Protein AF-A0A8X6U0Z1-F1 (afdb_monomer)

Solvent-accessible surface area (backbone atoms only — not comparable to full-atom values): 16631 Å² total; per-residue (Å²): 122,68,65,65,55,50,52,34,50,50,52,30,51,53,34,50,52,59,37,50,54,42,53,52,51,51,49,53,45,66,68,40,96,74,54,57,66,65,63,50,46,57,48,48,52,54,40,54,56,42,43,56,59,28,52,55,28,48,52,55,35,52,56,51,51,74,69,38,87,89,62,51,71,68,62,51,49,54,55,49,51,56,52,48,56,58,54,48,50,57,53,52,49,53,53,50,51,35,54,51,38,51,52,55,42,50,52,43,51,52,52,50,50,54,44,70,67,40,97,78,54,58,57,67,60,51,52,55,44,49,52,51,42,54,52,45,44,53,60,34,50,56,34,47,53,54,45,53,57,52,50,75,71,41,85,88,65,51,71,68,61,51,51,54,56,49,51,58,54,47,52,58,54,53,47,53,54,52,48,56,53,52,51,55,51,52,45,59,49,53,52,56,63,72,65,67,69,78,72,82,80,77,84,77,77,90,73,92,74,96,71,83,83,78,78,76,79,79,75,75,80,86,80,80,74,81,78,82,84,76,63,74,74,77,62,48,69,68,61,50,59,68,53,57,73,75,75,60,83,84,80,85,74,92,78,82,89,78,86,84,76,86,87,74,91,74,87,79,82,77,86,88,130

Organism: Nephila pilipes (NCBI:txid299642)

Nearest PDB structures (foldseek):
  4tql-assembly2_B  TM=2.523E-01  e=1.673E-01  synthetic construct
  4bne-assembly1_B  TM=1.679E-01  e=2.207E+00  Gallus gallus

Structure (mmCIF, N/CA/C/O backbone):
data_AF-A0A8X6U0Z1-F1
#
_entry.id   AF-A0A8X6U0Z1-F1
#
loop_
_atom_site.group_PDB
_atom_site.id
_atom_site.type_symbol
_atom_site.label_atom_id
_atom_site.label_alt_id
_atom_site.label_comp_id
_atom_site.label_asym_id
_atom_site.label_entity_id
_atom_site.label_seq_id
_atom_site.pdbx_PDB_ins_code
_atom_site.Cartn_x
_atom_site.Cartn_y
_atom_site.Cartn_z
_atom_site.occupancy
_atom_site.B_iso_or_equiv
_atom_site.auth_seq_id
_atom_site.auth_comp_id
_atom_site.auth_asym_id
_atom_site.auth_atom_id
_atom_site.pdbx_PDB_model_num
ATOM 1 N N . MET A 1 1 ? -18.860 9.650 37.180 1.00 52.47 1 MET A N 1
ATOM 2 C CA . MET A 1 1 ? -18.114 9.065 36.037 1.00 52.47 1 MET A CA 1
ATOM 3 C C . MET A 1 1 ? -18.730 9.368 34.659 1.00 52.47 1 MET A C 1
ATOM 5 O O . MET A 1 1 ? -18.187 8.921 33.660 1.00 52.47 1 MET A O 1
ATOM 9 N N . THR A 1 2 ? -19.821 10.135 34.548 1.00 62.47 2 THR A N 1
ATOM 10 C CA . THR A 1 2 ? -20.527 10.388 33.273 1.00 62.47 2 THR A CA 1
ATOM 11 C C . THR A 1 2 ? -19.811 11.364 32.328 1.00 62.47 2 THR A C 1
ATOM 13 O O . THR A 1 2 ? -19.857 11.174 31.119 1.00 62.47 2 THR A O 1
ATOM 16 N N . THR A 1 3 ? -19.078 12.346 32.852 1.00 86.31 3 THR A N 1
ATOM 17 C CA . THR A 1 3 ? -18.450 13.419 32.059 1.00 86.31 3 THR A CA 1
ATOM 18 C C . THR A 1 3 ? -17.261 12.961 31.210 1.00 86.31 3 THR A C 1
ATOM 20 O O . THR A 1 3 ? -17.198 13.278 30.026 1.00 86.31 3 THR A O 1
ATOM 23 N N . GLU A 1 4 ? -16.331 12.178 31.761 1.00 91.94 4 GLU A N 1
ATOM 24 C CA . GLU A 1 4 ? -15.153 11.706 31.010 1.00 91.94 4 GLU A CA 1
ATOM 25 C C . GLU A 1 4 ? -15.530 10.751 29.872 1.00 91.94 4 GLU A C 1
ATOM 27 O O . GLU A 1 4 ? -14.999 10.844 28.764 1.00 91.94 4 GLU A O 1
ATOM 32 N N . MET A 1 5 ? -16.496 9.864 30.127 1.00 93.25 5 MET A N 1
ATOM 33 C CA . MET A 1 5 ? -17.004 8.923 29.132 1.00 93.25 5 MET A CA 1
ATOM 34 C C . MET A 1 5 ? -17.698 9.639 27.970 1.00 93.25 5 MET A C 1
ATOM 36 O O . MET A 1 5 ? -17.495 9.272 26.811 1.00 93.25 5 MET A O 1
ATOM 40 N N . GLU A 1 6 ? -18.491 10.674 28.256 1.00 93.44 6 GLU A N 1
ATOM 41 C CA . GLU A 1 6 ? -19.132 11.491 27.224 1.00 93.44 6 GLU A CA 1
ATOM 42 C C . GLU A 1 6 ? -18.115 12.281 26.397 1.00 93.44 6 GLU A C 1
ATOM 44 O O . GLU A 1 6 ? -18.196 12.265 25.165 1.00 93.44 6 GLU A O 1
ATOM 49 N N . ILE A 1 7 ? -17.107 12.884 27.038 1.00 95.06 7 ILE A N 1
ATOM 50 C CA . ILE A 1 7 ? -16.028 13.600 26.343 1.00 95.06 7 ILE A CA 1
ATOM 51 C C . ILE A 1 7 ? -15.265 12.651 25.410 1.00 95.06 7 ILE A C 1
ATOM 53 O O . ILE A 1 7 ? -15.054 12.974 24.238 1.00 95.06 7 ILE A O 1
ATOM 57 N N . ALA A 1 8 ? -14.879 11.464 25.891 1.00 95.38 8 ALA A N 1
ATOM 58 C CA . ALA A 1 8 ? -14.188 10.463 25.078 1.00 95.38 8 ALA A CA 1
ATOM 59 C C . ALA A 1 8 ? -15.048 10.010 23.887 1.00 95.38 8 ALA A C 1
ATOM 61 O O . ALA A 1 8 ? -14.571 9.959 22.751 1.00 95.38 8 ALA A O 1
ATOM 62 N N . LYS A 1 9 ? -16.345 9.765 24.117 1.00 95.19 9 LYS A N 1
ATOM 63 C CA . LYS A 1 9 ? -17.298 9.401 23.061 1.00 95.19 9 LYS A CA 1
ATOM 64 C C . LYS A 1 9 ? -17.412 10.494 21.997 1.00 95.19 9 LYS A C 1
ATOM 66 O O . LYS A 1 9 ? -17.448 10.180 20.806 1.00 95.19 9 LYS A O 1
ATOM 71 N N . GLN A 1 10 ? -17.460 11.762 22.403 1.00 96.00 10 GLN A N 1
ATOM 72 C CA . GLN A 1 10 ? -17.568 12.895 21.486 1.00 96.00 10 GLN A CA 1
ATOM 73 C C . GLN A 1 10 ? -16.289 13.090 20.662 1.00 96.00 10 GLN A C 1
ATOM 75 O O . GLN A 1 10 ? -16.381 13.229 19.441 1.00 96.00 10 GLN A O 1
ATOM 80 N N . LYS A 1 11 ? -15.108 13.028 21.293 1.00 95.62 11 LYS A N 1
ATOM 81 C CA . LYS A 1 11 ? -13.811 13.093 20.594 1.00 95.62 11 LYS A CA 1
ATOM 82 C C . LYS A 1 11 ? -13.679 11.978 19.557 1.00 95.62 11 LYS A C 1
ATOM 84 O O . LYS A 1 11 ? -13.415 12.252 18.389 1.00 95.62 11 LYS A O 1
ATOM 89 N N . ARG A 1 12 ? -13.984 10.738 19.951 1.00 96.00 12 ARG A N 1
ATOM 90 C CA . ARG A 1 12 ? -14.001 9.574 19.055 1.00 96.00 12 ARG A CA 1
ATOM 91 C C . ARG A 1 12 ? -14.963 9.757 17.886 1.00 96.00 12 ARG A C 1
ATOM 93 O O . ARG A 1 12 ? -14.608 9.477 16.746 1.00 96.00 12 ARG A O 1
ATOM 100 N N . LYS A 1 13 ? -16.175 10.263 18.139 1.00 96.69 13 LYS A N 1
ATOM 101 C CA . LYS A 1 13 ? -17.160 10.543 17.082 1.00 96.69 13 LYS A CA 1
ATOM 102 C C . LYS A 1 13 ? -16.627 11.561 16.067 1.00 96.69 13 LYS A C 1
ATOM 104 O O . LYS A 1 13 ? -16.806 11.359 14.868 1.00 96.69 13 LYS A O 1
ATOM 109 N N . ALA A 1 14 ? -15.967 12.622 16.531 1.00 97.06 14 ALA A N 1
ATOM 110 C CA . ALA A 1 14 ? -15.354 13.617 15.655 1.00 97.06 14 ALA A CA 1
ATOM 111 C C . ALA A 1 14 ? -14.207 13.018 14.818 1.00 97.06 14 ALA A C 1
ATOM 113 O O . ALA A 1 14 ? -14.197 13.200 13.601 1.00 97.06 14 ALA A O 1
ATOM 114 N N . ALA A 1 15 ? -13.311 12.240 15.439 1.00 97.19 15 ALA A N 1
ATOM 115 C CA . ALA A 1 15 ? -12.211 11.561 14.748 1.00 97.19 15 ALA A CA 1
ATOM 116 C C . ALA A 1 15 ? -12.713 10.554 13.695 1.00 97.19 15 ALA A C 1
ATOM 118 O O . ALA A 1 15 ? -12.253 10.554 12.554 1.00 97.19 15 ALA A O 1
ATOM 119 N N . ARG A 1 16 ? -13.733 9.749 14.027 1.00 97.25 16 ARG A N 1
ATOM 120 C CA . ARG A 1 16 ? -14.370 8.829 13.069 1.00 97.25 16 ARG A CA 1
ATOM 121 C C . ARG A 1 16 ? -14.977 9.578 11.887 1.00 97.25 16 ARG A C 1
ATOM 123 O O . ARG A 1 16 ? -14.838 9.129 10.755 1.00 97.25 16 ARG A O 1
ATOM 130 N N . ALA A 1 17 ? -15.612 10.727 12.119 1.00 97.38 17 ALA A N 1
ATOM 131 C CA . ALA A 1 17 ? -16.213 11.516 11.048 1.00 97.38 17 ALA A CA 1
ATOM 132 C C . ALA A 1 17 ? -15.164 12.078 10.073 1.00 97.38 17 ALA A C 1
ATOM 134 O O . ALA A 1 17 ? -15.358 12.013 8.859 1.00 97.38 17 ALA A O 1
ATOM 135 N N . THR A 1 18 ? -14.051 12.622 10.573 1.00 97.31 18 THR A N 1
ATOM 136 C CA . THR A 1 18 ? -12.982 13.156 9.711 1.00 97.31 18 THR A CA 1
ATOM 137 C C . THR A 1 18 ? -12.229 12.053 8.974 1.00 97.31 18 THR A C 1
ATOM 139 O O . THR A 1 18 ? -11.864 12.262 7.813 1.00 97.31 18 THR A O 1
ATOM 142 N N . TYR A 1 19 ? -12.040 10.892 9.609 1.00 98.25 19 TYR A N 1
ATOM 143 C CA . TYR A 1 19 ? -11.476 9.692 8.994 1.00 98.25 19 TYR A CA 1
ATOM 144 C C . TYR A 1 19 ? -12.384 9.149 7.884 1.00 98.25 19 TYR A C 1
ATOM 146 O O . TYR A 1 19 ? -11.939 8.995 6.749 1.00 98.25 19 TYR A O 1
ATOM 154 N N . SER A 1 20 ? -13.677 8.945 8.166 1.00 97.62 20 SER A N 1
ATOM 155 C CA . SER A 1 20 ? -14.659 8.454 7.189 1.00 97.62 20 SER A CA 1
ATOM 156 C C . SER A 1 20 ? -14.751 9.347 5.951 1.00 97.62 20 SER A C 1
ATOM 158 O O . SER A 1 20 ? -14.875 8.838 4.843 1.00 97.62 20 SER A O 1
ATOM 160 N N . LYS A 1 21 ? -14.634 10.673 6.105 1.00 97.56 21 LYS A N 1
ATOM 161 C CA . LYS A 1 21 ? -14.587 11.590 4.954 1.00 97.56 21 LYS A CA 1
ATOM 162 C C . LYS A 1 21 ? -13.404 11.296 4.026 1.00 97.56 21 LYS A C 1
ATOM 164 O O . LYS A 1 21 ? -13.586 11.262 2.815 1.00 97.56 21 LYS A O 1
ATOM 169 N N . THR A 1 22 ? -12.212 11.054 4.575 1.00 97.44 22 THR A N 1
ATOM 170 C CA . THR A 1 22 ? -11.035 10.703 3.762 1.00 97.44 22 THR A CA 1
ATOM 171 C C . THR A 1 22 ? -11.145 9.299 3.173 1.00 97.44 22 THR A C 1
ATOM 173 O O . THR A 1 22 ? -10.770 9.107 2.022 1.00 97.44 22 THR A O 1
ATOM 176 N N . VAL A 1 23 ? -11.720 8.337 3.906 1.00 97.50 23 VAL A N 1
ATOM 177 C CA . VAL A 1 23 ? -12.038 7.003 3.364 1.00 97.50 23 VAL A CA 1
ATOM 178 C C . VAL A 1 23 ? -12.920 7.117 2.124 1.00 97.50 23 VAL A C 1
ATOM 180 O O . VAL A 1 23 ? -12.588 6.533 1.098 1.00 97.50 23 VAL A O 1
ATOM 183 N N . ASN A 1 24 ? -14.004 7.891 2.195 1.00 96.88 24 ASN A N 1
ATOM 184 C CA . ASN A 1 24 ? -14.903 8.081 1.059 1.00 96.88 24 ASN A CA 1
ATOM 185 C C . ASN A 1 24 ? -14.169 8.727 -0.120 1.00 96.88 24 ASN A C 1
ATOM 187 O O . ASN A 1 24 ? -14.312 8.274 -1.250 1.00 96.88 24 ASN A O 1
ATOM 191 N N . LYS A 1 25 ? -13.304 9.715 0.144 1.00 96.00 25 LYS A N 1
ATOM 192 C CA . LYS A 1 25 ? -12.513 10.343 -0.916 1.00 96.00 25 LYS A CA 1
ATOM 193 C C . LYS A 1 25 ? -11.561 9.359 -1.603 1.00 96.00 25 LYS A C 1
ATOM 195 O O . LYS A 1 25 ? -11.477 9.335 -2.824 1.00 96.00 25 LYS A O 1
ATOM 200 N N . LEU A 1 26 ? -10.890 8.499 -0.837 1.00 95.75 26 LEU A N 1
ATOM 201 C CA . LEU A 1 26 ? -10.056 7.432 -1.395 1.00 95.75 26 LEU A CA 1
ATOM 202 C C . LEU A 1 26 ? -10.877 6.402 -2.185 1.00 95.75 26 LEU A C 1
ATOM 204 O O . LEU A 1 26 ? -10.392 5.874 -3.182 1.00 95.75 26 LEU A O 1
ATOM 208 N N . GLN A 1 27 ? -12.110 6.106 -1.763 1.00 95.12 27 GLN A N 1
ATOM 209 C CA . GLN A 1 27 ? -13.016 5.241 -2.528 1.00 95.12 27 GLN A CA 1
ATOM 210 C C . GLN A 1 27 ? -13.400 5.871 -3.865 1.00 95.12 27 GLN A C 1
ATOM 212 O O . GLN A 1 27 ? -13.398 5.160 -4.863 1.00 95.12 27 GLN A O 1
ATOM 217 N N . GLU A 1 28 ? -13.675 7.176 -3.897 1.00 94.38 28 GLU A N 1
ATOM 218 C CA . GLU A 1 28 ? -13.946 7.912 -5.138 1.00 94.38 28 GLU A CA 1
ATOM 219 C C . GLU A 1 28 ? -12.752 7.856 -6.096 1.00 94.38 28 GLU A C 1
ATOM 221 O O . GLU A 1 28 ? -12.930 7.518 -7.263 1.00 94.38 28 GLU A O 1
ATOM 226 N N . ILE A 1 29 ? -11.534 8.119 -5.605 1.00 92.06 29 ILE A N 1
ATOM 227 C CA . ILE A 1 29 ? -10.318 8.076 -6.436 1.00 92.06 29 ILE A CA 1
ATOM 228 C C . ILE A 1 29 ? -10.107 6.665 -7.003 1.00 92.06 29 ILE A C 1
ATOM 230 O O . ILE A 1 29 ? -9.817 6.500 -8.183 1.00 92.06 29 ILE A O 1
ATOM 234 N N . LEU A 1 30 ? -10.302 5.629 -6.183 1.00 88.62 30 LEU A N 1
ATOM 235 C CA . LEU A 1 30 ? -10.182 4.236 -6.624 1.00 88.62 30 LEU A CA 1
ATOM 236 C C . LEU A 1 30 ? -11.310 3.771 -7.549 1.00 88.62 30 LEU A C 1
ATOM 238 O O . LEU A 1 30 ? -11.138 2.757 -8.222 1.00 88.62 30 LEU A O 1
ATOM 242 N N . ALA A 1 31 ? -12.459 4.446 -7.542 1.00 90.12 31 ALA A N 1
ATOM 243 C CA . ALA A 1 31 ? -13.572 4.160 -8.440 1.00 90.12 31 ALA A CA 1
ATOM 244 C C . ALA A 1 31 ? -13.392 4.808 -9.823 1.00 90.12 31 ALA A C 1
ATOM 246 O O . ALA A 1 31 ? -14.121 4.458 -10.749 1.00 90.12 31 ALA A O 1
ATOM 247 N N . ALA A 1 32 ? -12.437 5.732 -9.973 1.00 89.44 32 ALA A N 1
ATOM 248 C CA . ALA A 1 32 ? -12.093 6.309 -11.263 1.00 89.44 32 ALA A CA 1
ATOM 249 C C . ALA A 1 32 ? -11.496 5.247 -12.204 1.00 89.44 32 ALA A C 1
ATOM 251 O O . ALA A 1 32 ? -10.782 4.341 -11.774 1.00 89.44 32 ALA A O 1
ATOM 252 N N . GLU A 1 33 ? -11.761 5.386 -13.506 1.00 79.75 33 GLU A N 1
ATOM 253 C CA . GLU A 1 33 ? -11.274 4.466 -14.549 1.00 79.75 33 GLU A CA 1
ATOM 254 C C . GLU A 1 33 ? -9.736 4.401 -14.597 1.00 79.75 33 GLU A C 1
ATOM 256 O O . GLU A 1 33 ? -9.145 3.342 -14.818 1.00 79.75 33 GLU A O 1
ATOM 261 N N . SER A 1 34 ? -9.082 5.523 -14.294 1.00 77.31 34 SER A N 1
ATOM 262 C CA . SER A 1 34 ? -7.638 5.635 -14.104 1.00 77.31 34 SER A CA 1
ATOM 263 C C . SER A 1 34 ? -7.342 6.363 -12.786 1.00 77.31 34 SER A C 1
ATOM 265 O O . SER A 1 34 ? -7.289 7.595 -12.781 1.00 77.31 34 SER A O 1
ATOM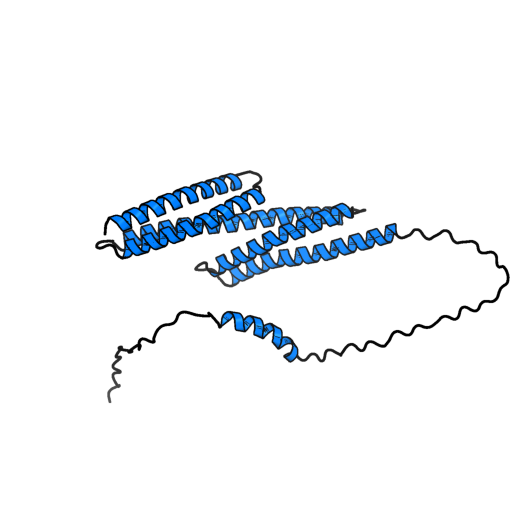 267 N N . PRO A 1 35 ? -7.166 5.640 -11.663 1.00 81.19 35 PRO A N 1
ATOM 268 C CA . PRO A 1 35 ? -6.827 6.255 -10.387 1.00 81.19 35 PRO A CA 1
ATOM 269 C C . PRO A 1 35 ? -5.466 6.936 -10.489 1.00 81.19 35 PRO A C 1
ATOM 271 O O . PRO A 1 35 ? -4.481 6.291 -10.865 1.00 81.19 35 PRO A O 1
ATOM 274 N N . ASP A 1 36 ? -5.414 8.215 -10.137 1.00 86.50 36 ASP A N 1
ATOM 275 C CA . ASP A 1 36 ? -4.153 8.927 -9.992 1.00 86.50 36 ASP A CA 1
ATOM 276 C C . ASP A 1 36 ? -3.444 8.438 -8.719 1.00 86.50 36 ASP A C 1
ATOM 278 O O . ASP A 1 36 ? -4.011 8.421 -7.622 1.00 86.50 36 ASP A O 1
ATOM 282 N N . VAL A 1 37 ? -2.214 7.950 -8.889 1.00 85.69 37 VAL A N 1
ATOM 283 C CA . V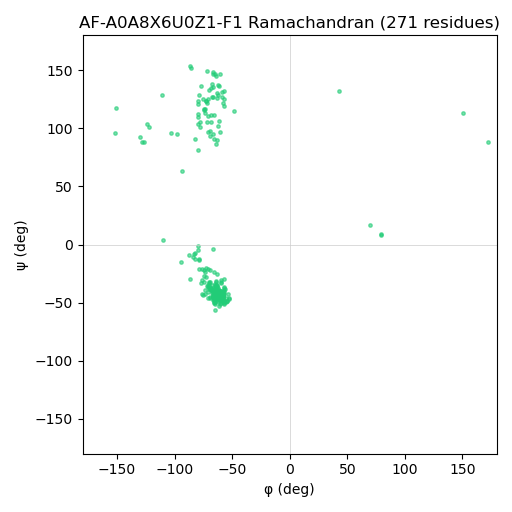AL A 1 37 ? -1.417 7.369 -7.805 1.00 85.69 37 VAL A CA 1
ATOM 284 C C . VAL A 1 37 ? -0.957 8.446 -6.828 1.00 85.69 37 VAL A C 1
ATOM 286 O O . VAL A 1 37 ? -0.911 8.169 -5.628 1.00 85.69 37 VAL A O 1
ATOM 289 N N . ASP A 1 38 ? -0.706 9.659 -7.314 1.00 87.94 38 ASP A N 1
ATOM 290 C CA . ASP A 1 38 ? -0.221 10.768 -6.496 1.00 87.94 38 ASP A CA 1
ATOM 291 C C . ASP A 1 38 ? -1.368 11.292 -5.617 1.00 87.94 38 ASP A C 1
ATOM 293 O O . ASP A 1 38 ? -1.227 11.446 -4.401 1.00 87.94 38 ASP A O 1
ATOM 297 N N . ASP A 1 39 ? -2.570 11.426 -6.189 1.00 90.94 39 ASP A N 1
ATOM 298 C CA . ASP A 1 39 ? -3.787 11.740 -5.429 1.00 90.94 39 ASP A CA 1
ATOM 299 C C . ASP A 1 39 ? -4.101 10.671 -4.371 1.00 90.94 39 ASP A C 1
ATOM 301 O O . ASP A 1 39 ? -4.510 11.001 -3.248 1.00 90.94 39 ASP A O 1
ATOM 305 N N . LEU A 1 40 ? -3.920 9.385 -4.708 1.00 91.56 40 LEU A N 1
ATOM 306 C CA . LEU A 1 40 ? -4.073 8.286 -3.752 1.00 91.56 40 LEU A CA 1
ATOM 307 C C . LEU A 1 40 ? -3.070 8.396 -2.608 1.00 91.56 40 LEU A C 1
ATOM 309 O O . LEU A 1 40 ? -3.446 8.162 -1.460 1.00 91.56 40 LEU A O 1
ATOM 313 N N . GLU A 1 41 ? -1.816 8.723 -2.904 1.00 91.88 41 GLU A N 1
ATOM 314 C CA . GLU A 1 41 ? -0.764 8.904 -1.910 1.00 91.88 41 GLU A CA 1
ATOM 315 C C . GLU A 1 41 ? -1.096 10.034 -0.942 1.00 91.88 41 GLU A C 1
ATOM 317 O O . GLU A 1 41 ? -1.181 9.789 0.263 1.00 91.88 41 GLU A O 1
ATOM 322 N N . ILE A 1 42 ? -1.416 11.218 -1.463 1.00 94.44 42 ILE A N 1
ATOM 323 C CA . ILE A 1 42 ? -1.760 12.392 -0.655 1.00 94.44 42 ILE A CA 1
ATOM 324 C C . ILE A 1 42 ? -2.905 12.071 0.313 1.00 94.44 42 ILE A C 1
ATOM 326 O O . ILE A 1 42 ? -2.833 12.355 1.513 1.00 94.44 42 ILE A O 1
ATOM 330 N N . HIS A 1 43 ? -3.981 11.457 -0.181 1.00 96.06 43 HIS A N 1
ATOM 331 C CA . HIS A 1 43 ? -5.136 11.148 0.661 1.00 96.06 43 HIS A CA 1
ATOM 332 C C . HIS A 1 43 ? -4.878 9.972 1.611 1.00 96.06 43 HIS A C 1
ATOM 334 O O . HIS A 1 43 ? -5.478 9.918 2.688 1.00 96.06 43 HIS A O 1
ATOM 340 N N . LEU A 1 44 ? -3.987 9.041 1.262 1.00 95.38 44 LEU A N 1
ATOM 341 C CA . LEU A 1 44 ? -3.589 7.949 2.147 1.00 95.38 44 LEU A CA 1
ATOM 342 C C . LEU A 1 44 ? -2.707 8.441 3.298 1.00 95.38 44 LEU A C 1
ATOM 344 O O . LEU A 1 44 ? -2.855 7.953 4.422 1.00 95.38 44 LEU A O 1
ATOM 348 N N . ASP A 1 45 ? -1.850 9.427 3.056 1.00 95.25 45 ASP A N 1
ATOM 349 C CA . ASP A 1 45 ? -1.049 10.071 4.097 1.00 95.25 45 ASP A CA 1
ATOM 350 C C . ASP A 1 45 ? -1.946 10.846 5.059 1.00 95.25 45 ASP A C 1
ATOM 352 O O . ASP A 1 45 ? -1.876 10.658 6.276 1.00 95.25 45 ASP A O 1
ATOM 356 N N . GLN A 1 46 ? -2.908 11.606 4.525 1.00 96.44 46 GLN A N 1
ATOM 357 C CA . GLN A 1 46 ? -3.946 12.242 5.339 1.00 96.44 46 GLN A CA 1
ATOM 358 C C . GLN A 1 46 ? -4.745 11.222 6.160 1.00 96.44 46 GLN A C 1
ATOM 360 O O . GLN A 1 46 ? -5.056 11.472 7.327 1.00 96.44 46 GLN A O 1
ATOM 365 N N . LEU A 1 47 ? -5.104 10.076 5.569 1.00 97.56 47 LEU A N 1
ATOM 366 C CA . LEU A 1 47 ? -5.805 9.011 6.283 1.00 97.56 47 LEU A CA 1
ATOM 367 C C . LEU A 1 47 ? -4.927 8.426 7.394 1.00 97.56 47 LEU A C 1
ATOM 369 O O . LEU A 1 47 ? -5.431 8.163 8.483 1.00 97.56 47 LEU A O 1
ATOM 373 N N . THR A 1 48 ? -3.630 8.251 7.135 1.00 96.19 48 THR A N 1
ATOM 374 C CA . THR A 1 48 ? -2.651 7.719 8.092 1.00 96.19 48 THR A CA 1
ATOM 375 C C . THR A 1 48 ? -2.446 8.663 9.273 1.00 96.19 48 THR A C 1
ATOM 377 O O . THR A 1 48 ? -2.398 8.197 10.409 1.00 96.19 48 THR A O 1
ATOM 380 N N . GLU A 1 49 ? -2.393 9.976 9.050 1.00 96.88 49 GLU A N 1
ATOM 381 C CA . GLU A 1 49 ? -2.344 10.952 10.145 1.00 96.88 49 GLU A CA 1
ATOM 382 C C . GLU A 1 49 ? -3.640 10.935 10.964 1.00 96.88 49 GLU A C 1
ATOM 384 O O . GLU A 1 49 ? -3.606 10.731 12.177 1.00 96.88 49 GLU A O 1
ATOM 389 N N . LYS A 1 50 ? -4.804 11.015 10.305 1.00 97.12 50 LYS A N 1
ATOM 390 C CA . LYS A 1 50 ? -6.112 10.943 10.987 1.00 97.12 50 LYS A CA 1
ATOM 391 C C . LYS A 1 50 ? -6.314 9.633 11.749 1.00 97.12 50 LYS A C 1
ATOM 393 O O . LYS A 1 50 ? -7.024 9.598 12.753 1.00 97.12 50 LYS A O 1
ATOM 398 N N . PHE A 1 51 ? -5.708 8.548 11.273 1.00 97.56 51 PHE A N 1
ATOM 399 C CA . PHE A 1 51 ? -5.740 7.253 11.935 1.00 97.56 51 PHE A CA 1
ATOM 400 C C . PHE A 1 51 ? -5.056 7.279 13.304 1.00 97.56 51 PH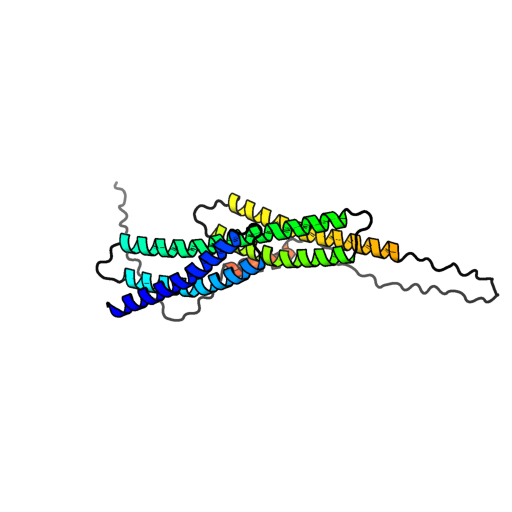E A C 1
ATOM 402 O O . PHE A 1 51 ? -5.544 6.625 14.221 1.00 97.56 51 PHE A O 1
ATOM 409 N N . LYS A 1 52 ? -3.961 8.033 13.473 1.00 96.19 52 LYS A N 1
ATOM 410 C CA . LYS A 1 52 ? -3.264 8.145 14.767 1.00 96.19 52 LYS A CA 1
ATOM 411 C C . LYS A 1 52 ? -4.191 8.731 15.836 1.00 96.19 52 LYS A C 1
ATOM 413 O O . LYS A 1 52 ? -4.325 8.161 16.923 1.00 96.19 52 LYS A O 1
ATOM 418 N N . ASP A 1 53 ? -4.890 9.812 15.496 1.00 93.94 53 ASP A N 1
ATOM 419 C CA . ASP A 1 53 ? -5.861 10.468 16.380 1.00 93.94 53 ASP A CA 1
ATOM 420 C C . ASP A 1 53 ? -7.070 9.574 16.678 1.00 93.94 53 ASP A C 1
ATOM 422 O O . ASP A 1 53 ? -7.530 9.485 17.824 1.00 93.94 53 ASP A O 1
ATOM 426 N N . LEU A 1 54 ? -7.582 8.891 15.647 1.00 97.19 54 LEU A N 1
ATOM 427 C CA . LEU A 1 54 ? -8.687 7.947 15.775 1.00 97.19 54 LEU A CA 1
ATOM 428 C C . LEU A 1 54 ? -8.321 6.795 16.710 1.00 97.19 54 LEU A C 1
ATOM 430 O O . LEU A 1 54 ? -9.052 6.549 17.665 1.00 97.19 54 LEU A O 1
ATOM 434 N N . LYS A 1 55 ? -7.178 6.146 16.473 1.00 96.50 55 LYS A N 1
ATOM 435 C CA . LYS A 1 55 ? -6.692 5.017 17.267 1.00 96.50 55 LYS A CA 1
ATOM 436 C C . LYS A 1 55 ? -6.541 5.400 18.736 1.00 96.50 55 LYS A C 1
ATOM 438 O O . LYS A 1 55 ? -7.047 4.703 19.607 1.00 96.50 55 LYS A O 1
ATOM 443 N N . THR A 1 56 ? -5.936 6.555 19.003 1.00 96.12 56 THR A N 1
ATOM 444 C CA . THR A 1 56 ? -5.782 7.079 20.368 1.00 96.12 56 THR A CA 1
ATOM 445 C C . THR A 1 56 ? -7.146 7.323 21.026 1.00 96.12 56 THR A C 1
ATOM 447 O O . THR A 1 56 ? -7.371 6.968 22.182 1.00 96.12 56 THR A O 1
ATOM 450 N N . SER A 1 57 ? -8.098 7.898 20.284 1.00 95.94 57 SER A N 1
ATOM 451 C CA . SER A 1 57 ? -9.456 8.158 20.781 1.00 95.94 57 SER A CA 1
ATOM 452 C C . SER A 1 57 ? -10.254 6.871 21.035 1.00 95.94 57 SER A C 1
ATOM 454 O O . SER A 1 57 ? -10.995 6.797 22.018 1.00 95.94 57 SER A O 1
ATOM 456 N N . ASP A 1 58 ? -10.115 5.868 20.165 1.00 97.38 58 ASP A N 1
ATOM 457 C CA . ASP A 1 58 ? -10.715 4.541 20.315 1.00 97.38 58 ASP A CA 1
ATOM 458 C C . ASP A 1 58 ? -10.136 3.822 21.543 1.00 97.38 58 ASP A C 1
ATOM 460 O O . ASP A 1 58 ? -10.905 3.343 22.373 1.00 97.38 58 ASP A O 1
ATOM 464 N N . GLU A 1 59 ? -8.811 3.820 21.726 1.00 96.50 59 GLU A N 1
ATOM 465 C CA . GLU A 1 59 ? -8.138 3.219 22.888 1.00 96.50 59 GLU A CA 1
ATOM 466 C C . GLU A 1 59 ? -8.593 3.849 24.211 1.00 96.50 59 GLU A C 1
ATOM 468 O O . GLU A 1 59 ? -8.956 3.136 25.149 1.00 96.50 59 GLU A O 1
ATOM 473 N N . ILE A 1 60 ? -8.644 5.185 24.291 1.00 96.31 60 ILE A N 1
ATOM 474 C CA . ILE A 1 60 ? -9.145 5.892 25.481 1.00 96.31 60 ILE A CA 1
ATOM 475 C C . ILE A 1 60 ? -10.596 5.494 25.769 1.00 96.31 60 ILE A C 1
ATOM 477 O O . ILE A 1 60 ? -10.940 5.180 26.911 1.00 96.31 60 ILE A O 1
ATOM 481 N N . PHE A 1 61 ? -11.456 5.496 24.748 1.00 96.25 61 PHE A N 1
ATOM 482 C CA . PHE A 1 61 ? -12.863 5.152 24.923 1.00 96.25 61 PHE A CA 1
ATOM 483 C C . PHE A 1 61 ? -13.049 3.698 25.367 1.00 96.25 61 PHE A C 1
ATOM 485 O O . PHE A 1 61 ? -13.807 3.454 26.303 1.00 96.25 61 PHE A O 1
ATOM 492 N N . LEU A 1 62 ? -12.352 2.745 24.743 1.00 95.75 62 LEU A N 1
ATOM 493 C CA . LEU A 1 62 ? -12.427 1.324 25.090 1.00 95.75 62 LEU A CA 1
ATOM 494 C C . LEU A 1 62 ? -11.938 1.073 26.522 1.00 95.75 62 LEU A C 1
ATOM 496 O O . LEU A 1 62 ? -12.601 0.359 27.273 1.00 95.75 62 LEU A O 1
ATOM 500 N N . ASN A 1 63 ? -10.852 1.725 26.944 1.00 95.38 63 ASN A N 1
ATOM 501 C CA . ASN A 1 63 ? -10.352 1.638 28.319 1.00 95.38 63 ASN A CA 1
ATOM 502 C C . ASN A 1 63 ? -11.369 2.158 29.349 1.00 95.38 63 ASN A C 1
ATOM 504 O O . ASN A 1 63 ? -11.537 1.567 30.417 1.00 95.38 63 ASN A O 1
ATOM 508 N N . LEU A 1 64 ? -12.064 3.260 29.048 1.00 94.88 64 LEU A N 1
ATOM 509 C CA . LEU A 1 64 ? -13.134 3.780 29.908 1.00 94.88 64 LEU A CA 1
ATOM 510 C C . LEU A 1 64 ? -14.370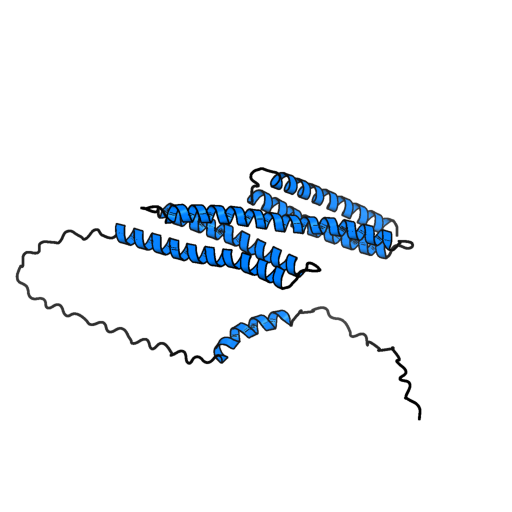 2.878 29.894 1.00 94.88 64 LEU A C 1
ATOM 512 O O . LEU A 1 64 ? -15.000 2.688 30.933 1.00 94.88 64 LEU A O 1
ATOM 516 N N . LEU A 1 65 ? -14.711 2.318 28.731 1.00 93.31 65 LEU A N 1
ATOM 517 C CA . LEU A 1 65 ? -15.835 1.404 28.569 1.00 93.31 65 LEU A CA 1
ATOM 518 C C . LEU A 1 65 ? -15.637 0.145 29.417 1.00 93.31 65 LEU A C 1
ATOM 520 O O . LEU A 1 65 ? -16.555 -0.243 30.126 1.00 93.31 65 LEU A O 1
ATOM 524 N N . GLN A 1 66 ? -14.430 -0.423 29.423 1.00 92.88 66 GLN A N 1
ATOM 525 C CA . GLN A 1 66 ? -14.088 -1.605 30.219 1.00 92.88 66 GLN A CA 1
ATOM 526 C C . GLN A 1 66 ? -14.168 -1.355 31.735 1.00 92.88 66 GLN A C 1
ATOM 528 O O . GLN A 1 66 ? -14.507 -2.254 32.498 1.00 92.88 66 GLN A O 1
ATOM 533 N N . LYS A 1 67 ? -13.891 -0.124 32.185 1.00 92.94 67 LYS A N 1
ATOM 534 C CA . LYS A 1 67 ? -13.997 0.284 33.600 1.00 92.94 67 LYS A CA 1
ATOM 535 C C . LYS A 1 67 ? -15.424 0.645 34.024 1.00 92.94 67 LYS A C 1
ATOM 537 O O . LYS A 1 67 ? -15.665 0.911 35.202 1.00 92.94 67 LYS A O 1
ATOM 542 N N . LYS A 1 68 ? -16.372 0.708 33.086 1.00 92.06 68 LYS A N 1
ATOM 543 C CA . LYS A 1 68 ? -17.751 1.111 33.364 1.00 92.06 68 LYS A CA 1
ATOM 544 C C . LYS A 1 68 ? -18.484 0.009 34.127 1.00 92.06 68 LYS A C 1
ATOM 546 O O . LYS A 1 68 ? -18.639 -1.102 33.633 1.00 92.06 68 LYS A O 1
ATOM 551 N N . ALA A 1 69 ? -19.020 0.344 35.298 1.00 88.75 69 ALA A N 1
ATOM 552 C CA . ALA A 1 69 ? -19.888 -0.569 36.035 1.00 88.75 69 ALA A CA 1
ATOM 553 C C . ALA A 1 69 ? -21.119 -0.961 35.193 1.00 88.75 69 ALA A C 1
ATOM 555 O O . ALA A 1 69 ? -21.794 -0.095 34.631 1.00 88.75 69 ALA A O 1
ATOM 556 N N . GLY A 1 70 ? -21.403 -2.263 35.120 1.00 88.38 70 GLY A N 1
ATOM 557 C CA . GLY A 1 70 ? -22.559 -2.805 34.403 1.00 88.38 70 GLY A CA 1
ATOM 558 C C . GLY A 1 70 ? -22.404 -2.907 32.883 1.00 88.38 70 GLY A C 1
ATOM 559 O O . GLY A 1 70 ? -23.395 -3.192 32.219 1.00 88.38 70 GLY A O 1
ATOM 560 N N . ILE A 1 71 ? -21.207 -2.683 32.324 1.00 92.69 71 ILE A N 1
ATOM 561 C CA . ILE A 1 71 ? -20.945 -3.018 30.919 1.00 92.69 71 ILE A CA 1
ATOM 562 C C . ILE A 1 71 ? -20.949 -4.538 30.739 1.00 92.69 71 ILE A C 1
ATOM 564 O O . ILE A 1 71 ? -20.347 -5.272 31.527 1.00 92.69 71 ILE A O 1
ATOM 568 N N . THR A 1 72 ? -21.623 -5.017 29.701 1.00 94.31 72 THR A N 1
ATOM 569 C CA . THR A 1 72 ? -21.544 -6.425 29.311 1.00 94.31 72 THR A CA 1
ATOM 570 C C . THR A 1 72 ? -20.350 -6.662 28.390 1.00 94.31 72 THR A C 1
ATOM 572 O O . THR A 1 72 ? -19.938 -5.785 27.630 1.00 94.31 72 THR A O 1
ATOM 575 N N . GLN A 1 73 ? -19.813 -7.881 28.416 1.00 92.69 73 GLN A N 1
ATOM 576 C CA . GLN A 1 73 ? -18.720 -8.272 27.526 1.00 92.69 73 GLN A CA 1
ATOM 577 C C . GLN A 1 73 ? -19.098 -8.093 26.044 1.00 92.69 73 GLN A C 1
ATOM 579 O O . GLN A 1 73 ? -18.316 -7.547 25.272 1.00 92.69 73 GLN A O 1
ATOM 584 N N . ALA A 1 74 ? -20.331 -8.449 25.673 1.00 94.81 74 ALA A N 1
ATOM 585 C CA . ALA A 1 74 ? -20.836 -8.295 24.310 1.00 94.81 74 ALA A CA 1
ATOM 586 C C . ALA A 1 74 ? -20.897 -6.825 23.849 1.00 94.81 74 ALA A C 1
ATOM 588 O O . ALA A 1 74 ? -20.636 -6.522 22.685 1.00 94.81 74 ALA A O 1
ATOM 589 N N . GLU A 1 75 ? -21.225 -5.884 24.743 1.00 93.75 75 GLU A N 1
ATOM 590 C CA . GLU A 1 75 ? -21.210 -4.452 24.412 1.00 93.75 75 GLU A CA 1
ATOM 591 C C . GLU A 1 75 ? -19.790 -3.931 24.172 1.00 93.75 75 GLU A C 1
ATO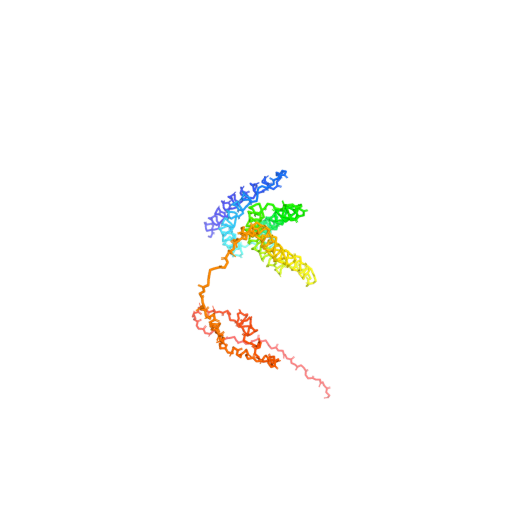M 593 O O . GLU A 1 75 ? -19.583 -3.115 23.272 1.00 93.75 75 GLU A O 1
ATOM 598 N N . TYR A 1 76 ? -18.817 -4.403 24.956 1.00 94.62 76 TYR A N 1
ATOM 599 C CA . TYR A 1 76 ? -17.410 -4.073 24.748 1.00 94.62 76 TYR A CA 1
ATOM 600 C C . TYR A 1 76 ? -16.891 -4.648 23.425 1.00 94.62 76 TYR A C 1
ATOM 602 O O . TYR A 1 76 ? -16.310 -3.910 22.630 1.00 94.62 76 TYR A O 1
ATOM 610 N N . GLU A 1 77 ? -17.141 -5.933 23.166 1.00 96.06 77 GLU A N 1
ATOM 611 C CA . GLU A 1 77 ? -16.715 -6.625 21.943 1.00 96.06 77 GLU A CA 1
ATOM 612 C C . GLU A 1 77 ? -17.276 -5.950 20.695 1.00 96.06 77 GLU A C 1
ATOM 614 O O . GLU A 1 77 ? -16.526 -5.654 19.771 1.00 96.06 77 GLU A O 1
ATOM 619 N N . LYS A 1 78 ? -18.558 -5.575 20.709 1.00 96.12 78 LYS A N 1
ATOM 620 C CA . LYS A 1 78 ? -19.169 -4.824 19.609 1.00 96.12 78 LYS A CA 1
ATOM 621 C C . LYS A 1 78 ? -18.453 -3.498 19.332 1.00 96.12 78 LYS A C 1
ATOM 623 O O . LYS A 1 78 ? -18.235 -3.134 18.180 1.00 96.12 78 LYS A O 1
ATOM 628 N N . GLU A 1 79 ? -18.106 -2.736 20.368 1.00 94.38 79 GLU A N 1
ATOM 629 C CA . GLU A 1 79 ? -17.383 -1.467 20.196 1.00 94.38 79 GLU A CA 1
ATOM 630 C C . GLU A 1 79 ? -15.932 -1.676 19.743 1.00 94.38 79 GLU A C 1
ATOM 632 O O . GLU A 1 79 ? -15.409 -0.862 18.974 1.00 94.38 79 GLU A O 1
ATOM 637 N N . TYR A 1 80 ? -15.303 -2.767 20.183 1.00 95.94 80 TYR A N 1
ATOM 638 C CA . TYR A 1 80 ? -13.977 -3.185 19.743 1.00 95.94 80 TYR A CA 1
ATOM 639 C C . TYR A 1 80 ? -13.974 -3.576 18.260 1.00 95.94 80 TYR A C 1
ATOM 641 O O . TYR A 1 80 ? -13.151 -3.066 17.504 1.00 95.94 80 TYR A O 1
ATOM 649 N N . GLU A 1 81 ? -14.926 -4.399 17.817 1.00 96.31 81 GLU A N 1
ATOM 650 C CA . GLU A 1 81 ? -15.093 -4.790 16.411 1.00 96.31 81 GLU A CA 1
ATOM 651 C C . GLU A 1 81 ? -15.302 -3.575 15.506 1.00 96.31 81 GLU A C 1
ATOM 653 O O . GLU A 1 81 ? -14.670 -3.464 14.457 1.00 96.31 81 GLU A O 1
ATOM 658 N N . ILE A 1 82 ? -16.124 -2.611 15.939 1.00 95.12 82 ILE A N 1
ATOM 659 C CA . ILE A 1 82 ? -16.304 -1.361 15.196 1.00 95.12 82 ILE A CA 1
ATOM 660 C C . ILE A 1 82 ? -14.965 -0.631 15.044 1.00 95.12 82 ILE A C 1
ATOM 662 O O . ILE A 1 82 ? -14.674 -0.139 13.959 1.00 95.12 82 ILE A O 1
ATOM 666 N N . ALA A 1 83 ? -14.146 -0.537 16.097 1.00 95.62 83 ALA A N 1
ATOM 667 C CA . ALA A 1 83 ? -12.826 0.088 15.989 1.00 95.62 83 ALA A CA 1
ATOM 668 C C . ALA A 1 83 ? -11.912 -0.684 15.018 1.00 95.62 83 ALA A C 1
ATOM 670 O O . ALA A 1 83 ? -11.271 -0.068 14.167 1.00 95.62 83 ALA A O 1
ATOM 671 N N . GLN A 1 84 ? -11.911 -2.019 15.072 1.00 94.56 84 GLN A N 1
ATOM 672 C CA . GLN A 1 84 ? -11.123 -2.843 14.152 1.00 94.56 84 GLN A CA 1
ATOM 673 C C . GLN A 1 84 ? -11.531 -2.650 12.684 1.00 94.56 84 GLN A C 1
ATOM 675 O O . GLN A 1 84 ? -10.649 -2.496 11.844 1.00 94.56 84 GLN A O 1
ATOM 680 N N . ASP A 1 85 ? -12.824 -2.531 12.364 1.00 95.38 85 ASP A N 1
ATOM 681 C CA . ASP A 1 85 ? -13.290 -2.230 10.994 1.00 95.38 85 ASP A CA 1
ATOM 682 C C . ASP A 1 85 ? -12.688 -0.916 10.453 1.00 95.38 85 ASP A C 1
ATOM 684 O O . ASP A 1 85 ? -12.266 -0.816 9.295 1.00 95.38 85 ASP A O 1
ATOM 688 N N . TYR A 1 86 ? -12.558 0.110 11.301 1.00 95.31 86 TYR A N 1
ATOM 689 C CA . TYR A 1 86 ? -11.857 1.338 10.919 1.00 95.31 86 TYR A CA 1
ATOM 690 C C . TYR A 1 86 ? -10.371 1.096 10.625 1.00 95.31 86 TYR A C 1
ATOM 692 O O . TYR A 1 86 ? -9.826 1.709 9.701 1.00 95.31 86 TYR A O 1
ATOM 700 N N . TYR A 1 87 ? -9.718 0.214 11.379 1.00 94.19 87 TYR A N 1
ATOM 701 C CA . TYR A 1 87 ? -8.289 -0.075 11.257 1.00 94.19 87 TYR A CA 1
ATOM 702 C C . TYR A 1 87 ? -7.992 -0.903 10.008 1.00 94.19 87 TYR A C 1
ATOM 704 O O . TYR A 1 87 ? -7.029 -0.635 9.282 1.00 94.19 87 TYR A O 1
ATOM 712 N N . GLU A 1 88 ? -8.866 -1.856 9.702 1.00 92.69 88 GLU A N 1
ATOM 713 C CA . GLU A 1 88 ? -8.795 -2.656 8.488 1.00 92.69 88 GLU A CA 1
ATOM 714 C C . GLU A 1 88 ? -8.919 -1.788 7.236 1.00 92.69 88 GLU A C 1
ATOM 716 O O . GLU A 1 88 ? -8.143 -1.973 6.296 1.00 92.69 88 GLU A O 1
ATOM 721 N N . LYS A 1 89 ? -9.792 -0.769 7.232 1.00 94.62 89 LYS A N 1
ATOM 722 C CA . LYS A 1 89 ? -9.925 0.157 6.092 1.00 94.62 89 LYS A CA 1
ATOM 723 C C . LYS A 1 89 ? -8.588 0.773 5.684 1.00 94.62 89 LYS A C 1
ATOM 725 O O . LYS A 1 89 ? -8.257 0.717 4.500 1.00 94.62 89 LYS A O 1
ATOM 730 N N . LEU A 1 90 ? -7.781 1.275 6.623 1.00 94.62 90 LEU A N 1
ATOM 731 C CA . LEU A 1 90 ? -6.461 1.841 6.308 1.00 94.62 90 LEU A CA 1
ATOM 732 C C . LEU A 1 90 ? -5.562 0.807 5.619 1.00 94.62 90 LEU A C 1
ATOM 734 O O . LEU A 1 90 ? -4.939 1.097 4.596 1.00 94.62 90 LEU A O 1
ATOM 738 N N . SER A 1 91 ? -5.529 -0.412 6.156 1.00 92.25 91 SER A N 1
ATOM 739 C CA . SER A 1 91 ? -4.770 -1.527 5.584 1.00 92.25 91 SER A CA 1
ATOM 740 C C . SER A 1 91 ? -5.235 -1.850 4.163 1.00 92.25 91 SER A C 1
ATOM 742 O O . SER A 1 91 ? -4.403 -2.002 3.269 1.00 92.25 91 SER A O 1
ATOM 744 N N . THR A 1 92 ? -6.549 -1.869 3.906 1.00 92.75 92 THR A N 1
ATOM 745 C CA . THR A 1 92 ? -7.074 -2.118 2.554 1.00 92.75 92 THR A CA 1
ATOM 746 C C . THR A 1 92 ? -6.633 -1.056 1.549 1.00 92.75 92 THR A C 1
ATOM 748 O O . THR A 1 92 ? -6.264 -1.409 0.429 1.00 92.75 92 THR A O 1
ATOM 751 N N . PHE A 1 93 ? -6.599 0.229 1.920 1.00 93.88 93 PHE A N 1
ATOM 752 C CA . PHE A 1 93 ? -6.116 1.274 1.013 1.00 93.88 93 PHE A CA 1
ATOM 753 C C . PHE A 1 93 ? -4.612 1.176 0.759 1.00 93.88 93 PHE A C 1
ATOM 755 O O . PHE A 1 93 ? -4.197 1.339 -0.386 1.00 93.88 93 PHE A O 1
ATOM 762 N N . LYS A 1 94 ? -3.804 0.820 1.767 1.00 93.44 94 LYS A N 1
ATOM 763 C CA . LYS A 1 94 ? -2.365 0.548 1.582 1.00 93.44 94 LYS A CA 1
ATOM 764 C C . LYS A 1 94 ? -2.128 -0.574 0.565 1.00 93.44 94 LYS A C 1
ATOM 766 O O . LYS A 1 94 ? -1.309 -0.430 -0.341 1.00 93.44 94 LYS A O 1
ATOM 771 N N . ILE A 1 95 ? -2.908 -1.655 0.650 1.00 92.06 95 ILE A N 1
ATOM 772 C CA . ILE A 1 95 ? -2.867 -2.766 -0.316 1.00 92.06 95 ILE A CA 1
ATOM 773 C C . ILE A 1 95 ? -3.267 -2.290 -1.723 1.00 92.06 95 ILE A C 1
ATOM 775 O O . ILE A 1 95 ? -2.628 -2.648 -2.714 1.00 92.06 95 ILE A O 1
ATOM 779 N N . LYS A 1 96 ? -4.317 -1.468 -1.835 1.00 91.69 96 LYS A N 1
ATOM 780 C CA . LYS A 1 96 ? -4.776 -0.941 -3.129 1.00 91.69 96 LYS A CA 1
ATOM 781 C C . LYS A 1 96 ? -3.767 0.028 -3.758 1.00 91.69 96 LYS A C 1
ATOM 783 O O . LYS A 1 96 ? -3.526 -0.091 -4.958 1.00 91.69 96 LYS A O 1
ATOM 788 N N . LYS A 1 97 ? -3.119 0.901 -2.973 1.00 91.81 97 LYS A N 1
ATOM 789 C CA . LYS A 1 97 ? -2.027 1.777 -3.443 1.00 91.81 97 LYS A CA 1
ATOM 790 C C . LYS A 1 97 ? -0.882 0.952 -4.030 1.00 91.81 97 LYS A C 1
ATOM 792 O O . LYS A 1 97 ? -0.484 1.202 -5.162 1.00 91.81 97 LYS A O 1
ATOM 797 N N . ARG A 1 98 ? -0.427 -0.097 -3.330 1.00 93.12 98 ARG A N 1
ATOM 798 C CA . ARG A 1 98 ? 0.593 -1.037 -3.842 1.00 93.12 98 ARG A CA 1
ATOM 799 C C . ARG A 1 98 ? 0.210 -1.601 -5.210 1.00 93.12 98 ARG A C 1
ATOM 801 O O . ARG A 1 98 ? 1.035 -1.639 -6.118 1.00 93.12 98 ARG A O 1
ATOM 808 N N . LYS A 1 99 ? -1.044 -2.032 -5.379 1.00 92.19 99 LYS A N 1
ATOM 809 C CA . LYS A 1 99 ? -1.533 -2.555 -6.665 1.00 92.19 99 LYS A CA 1
ATOM 810 C C . LYS A 1 99 ? -1.460 -1.498 -7.776 1.00 92.19 99 LYS A C 1
ATOM 812 O O . LYS A 1 99 ? -1.046 -1.828 -8.885 1.00 92.19 99 LYS A O 1
ATOM 817 N N . ALA A 1 100 ? -1.829 -0.252 -7.481 1.00 90.81 100 ALA A N 1
ATOM 818 C CA . ALA A 1 100 ? -1.731 0.854 -8.432 1.00 90.81 100 ALA A CA 1
ATOM 819 C C . ALA A 1 100 ? -0.266 1.169 -8.795 1.00 90.81 100 ALA A C 1
ATOM 821 O O . ALA A 1 100 ? 0.057 1.250 -9.979 1.00 90.81 100 ALA A O 1
ATOM 822 N N . ALA A 1 101 ? 0.633 1.216 -7.806 1.00 92.50 101 ALA A N 1
ATOM 823 C CA . ALA A 1 101 ? 2.072 1.406 -8.012 1.00 92.50 101 ALA A CA 1
ATOM 824 C C . ALA A 1 101 ? 2.695 0.297 -8.882 1.00 92.50 101 ALA A C 1
ATOM 826 O O . ALA A 1 101 ? 3.473 0.569 -9.793 1.00 92.50 101 ALA A O 1
ATOM 827 N N . ARG A 1 102 ? 2.299 -0.969 -8.681 1.00 94.12 102 ARG A N 1
ATOM 828 C CA . ARG A 1 102 ? 2.722 -2.083 -9.551 1.00 94.12 102 ARG A CA 1
ATOM 829 C C . ARG A 1 102 ? 2.266 -1.898 -10.993 1.00 94.12 102 ARG A C 1
ATOM 831 O O . ARG A 1 102 ? 3.017 -2.210 -11.918 1.00 94.12 102 ARG A O 1
ATOM 838 N N . ALA A 1 103 ? 1.043 -1.415 -11.194 1.00 92.31 103 ALA A N 1
ATOM 839 C CA . ALA A 1 103 ? 0.503 -1.186 -12.527 1.00 92.31 103 ALA A CA 1
ATOM 840 C C . ALA A 1 103 ? 1.250 -0.058 -13.251 1.00 92.31 103 ALA A C 1
ATOM 842 O O . ALA A 1 103 ? 1.620 -0.230 -14.411 1.00 92.31 103 ALA A O 1
ATOM 843 N N . THR A 1 104 ? 1.516 1.065 -12.579 1.00 92.06 104 THR A N 1
ATOM 844 C CA . THR A 1 104 ? 2.275 2.177 -13.172 1.00 92.06 104 THR A CA 1
ATOM 845 C C . THR A 1 104 ? 3.724 1.791 -13.448 1.00 92.06 104 THR A C 1
ATOM 847 O O . THR A 1 104 ? 4.195 2.031 -14.556 1.00 92.06 104 THR A O 1
ATOM 850 N N . TYR A 1 105 ? 4.392 1.098 -12.520 1.00 95.25 105 TYR A N 1
ATOM 851 C CA . TYR A 1 105 ? 5.726 0.532 -12.742 1.00 95.25 105 TYR A CA 1
ATOM 852 C C . TYR A 1 105 ? 5.755 -0.367 -13.986 1.00 95.25 105 TYR A C 1
ATOM 854 O O . TYR A 1 105 ? 6.602 -0.203 -14.859 1.00 95.25 105 TYR A O 1
ATOM 862 N N . SER A 1 106 ? 4.795 -1.291 -14.104 1.00 94.69 106 SER A N 1
ATOM 863 C CA . SER A 1 106 ? 4.742 -2.236 -15.229 1.00 94.69 106 SER A CA 1
ATOM 864 C C . SER A 1 106 ? 4.515 -1.526 -16.568 1.00 94.69 106 SER A C 1
ATOM 866 O O . SER A 1 106 ? 5.105 -1.913 -17.571 1.00 94.69 106 SER A O 1
ATOM 868 N N . LYS A 1 107 ? 3.714 -0.451 -16.593 1.00 93.62 107 LYS A N 1
ATOM 869 C CA . LYS A 1 107 ? 3.543 0.387 -17.792 1.00 93.62 107 LYS A CA 1
ATOM 870 C C . LYS A 1 107 ? 4.857 1.050 -18.212 1.00 93.62 107 LYS A C 1
ATOM 872 O O . LYS A 1 107 ? 5.200 0.996 -19.389 1.00 93.62 107 LYS A O 1
ATOM 877 N N . THR A 1 108 ? 5.610 1.622 -17.269 1.00 94.62 108 THR A N 1
ATOM 878 C CA . THR A 1 108 ? 6.921 2.230 -17.559 1.00 94.62 108 THR A CA 1
ATOM 879 C C . THR A 1 108 ? 7.935 1.185 -18.026 1.00 94.62 108 THR A C 1
ATOM 881 O O . THR A 1 108 ? 8.671 1.440 -18.973 1.00 94.62 108 THR A O 1
ATOM 884 N N . VAL A 1 109 ? 7.931 -0.017 -17.435 1.00 95.38 109 VAL A N 1
ATOM 885 C CA . VAL A 1 109 ? 8.745 -1.148 -17.914 1.00 95.38 109 VAL A CA 1
ATOM 886 C C . VAL A 1 109 ? 8.433 -1.480 -19.367 1.00 95.38 109 VAL A C 1
ATOM 888 O O . VAL A 1 109 ? 9.357 -1.575 -20.170 1.00 95.38 109 VAL A O 1
ATOM 891 N N . ASN A 1 110 ? 7.155 -1.637 -19.713 1.00 95.38 110 ASN A N 1
ATOM 892 C CA . ASN A 1 110 ? 6.756 -1.964 -21.080 1.00 95.38 110 ASN A CA 1
ATOM 893 C C . ASN A 1 110 ? 7.192 -0.864 -22.053 1.00 95.38 110 ASN A C 1
ATOM 895 O O . ASN A 1 110 ? 7.730 -1.165 -23.114 1.00 95.38 110 ASN A O 1
ATOM 899 N N . LYS A 1 111 ? 7.055 0.409 -21.663 1.00 94.50 111 LYS A N 1
ATOM 900 C CA . LYS A 1 111 ? 7.506 1.521 -22.501 1.00 94.50 111 LYS A CA 1
ATOM 901 C C . LYS A 1 111 ? 9.021 1.507 -22.721 1.00 94.50 111 LYS A C 1
ATOM 903 O O . LYS A 1 111 ? 9.483 1.667 -23.845 1.00 94.50 111 LYS A O 1
ATOM 908 N N . LEU A 1 112 ? 9.792 1.236 -21.670 1.00 94.38 112 LEU A N 1
ATOM 909 C CA . LEU A 1 112 ? 11.245 1.093 -21.763 1.00 94.38 112 LEU A CA 1
ATOM 910 C C . LEU A 1 112 ? 11.649 -0.116 -22.628 1.00 94.38 112 LEU A C 1
ATOM 912 O O . LEU A 1 112 ? 12.635 -0.049 -23.357 1.00 94.38 112 LEU A O 1
ATOM 916 N N . GLN A 1 113 ? 10.889 -1.216 -22.581 1.00 95.00 113 GLN A N 1
ATOM 917 C CA . GLN A 1 113 ? 11.088 -2.367 -23.469 1.00 95.00 113 GLN A CA 1
ATOM 918 C C . GLN A 1 113 ? 10.836 -2.018 -24.935 1.00 95.00 113 GLN A C 1
ATOM 920 O O . GLN A 1 113 ? 11.612 -2.453 -25.779 1.00 95.00 113 GLN A O 1
ATOM 925 N N . GLU A 1 114 ? 9.790 -1.245 -25.234 1.00 94.69 114 GLU A N 1
ATOM 926 C CA . GLU A 1 114 ? 9.501 -0.772 -26.594 1.00 94.69 114 GLU A CA 1
ATOM 927 C C . GLU A 1 114 ? 10.652 0.075 -27.144 1.00 94.69 114 GLU A C 1
ATOM 929 O O . GLU A 1 114 ? 11.106 -0.175 -28.257 1.00 94.69 114 GLU A O 1
ATOM 934 N N . ILE A 1 115 ? 11.164 1.026 -26.352 1.00 92.69 115 ILE A N 1
ATOM 935 C CA . ILE A 1 115 ? 12.280 1.892 -26.766 1.00 92.69 115 ILE A CA 1
ATOM 936 C C . ILE A 1 115 ? 13.548 1.056 -26.991 1.00 92.69 115 ILE A C 1
ATOM 938 O O . ILE A 1 115 ? 14.223 1.214 -28.002 1.00 92.69 115 ILE A O 1
ATOM 942 N N . LEU A 1 116 ? 13.848 0.110 -26.093 1.00 92.00 116 LEU A N 1
ATOM 943 C CA . LEU A 1 116 ? 14.999 -0.792 -26.233 1.00 92.00 116 LEU A CA 1
ATOM 944 C C . LEU A 1 116 ? 14.889 -1.762 -27.420 1.00 92.00 116 LEU A C 1
ATOM 946 O O . LEU A 1 116 ? 15.912 -2.280 -27.861 1.00 92.00 116 LEU A O 1
ATOM 950 N N . ALA A 1 117 ? 13.676 -2.061 -27.885 1.00 92.69 117 ALA A N 1
ATOM 951 C CA . ALA A 1 117 ? 13.435 -2.933 -29.031 1.00 92.69 117 ALA A CA 1
ATOM 952 C C . ALA A 1 117 ? 13.452 -2.181 -30.373 1.00 92.69 117 ALA A C 1
ATOM 954 O O . ALA A 1 117 ? 13.409 -2.827 -31.421 1.00 92.69 117 ALA A O 1
ATOM 955 N N . ALA A 1 118 ? 13.494 -0.846 -30.353 1.00 91.81 118 ALA A N 1
ATOM 956 C CA . ALA A 1 118 ? 13.601 -0.038 -31.558 1.00 91.81 118 ALA A CA 1
ATOM 957 C C . ALA A 1 118 ? 14.960 -0.251 -32.247 1.00 91.81 118 ALA A C 1
ATOM 959 O O . ALA A 1 118 ? 15.973 -0.492 -31.594 1.00 91.81 118 ALA A O 1
ATOM 960 N N . GLU A 1 119 ? 14.980 -0.137 -33.577 1.00 82.12 119 GLU A N 1
ATOM 961 C CA . GLU A 1 119 ? 16.199 -0.287 -34.387 1.00 82.12 119 GLU A CA 1
ATOM 962 C C . GLU A 1 119 ? 17.238 0.800 -34.067 1.00 82.12 119 GLU A C 1
ATOM 964 O O . GLU A 1 119 ? 18.431 0.520 -34.005 1.00 82.12 119 GLU A O 1
ATOM 969 N N . SER A 1 120 ? 16.768 2.016 -33.775 1.00 83.50 120 SER A N 1
ATOM 970 C CA . SER A 1 120 ? 17.568 3.140 -33.286 1.00 83.50 120 SER A CA 1
ATOM 971 C C . SER A 1 120 ? 16.928 3.718 -32.013 1.00 83.50 120 SER A C 1
ATOM 973 O O . SER A 1 120 ? 16.075 4.607 -32.111 1.00 83.50 120 SER A O 1
ATOM 975 N N . PRO A 1 121 ? 17.267 3.196 -30.820 1.00 87.25 121 PRO A N 1
ATOM 976 C CA . PRO A 1 121 ? 16.737 3.701 -29.560 1.00 87.25 121 PRO A CA 1
ATOM 977 C C . PRO A 1 121 ? 17.178 5.145 -29.327 1.00 87.25 121 PRO A C 1
ATOM 979 O O . PRO A 1 121 ? 18.369 5.450 -29.405 1.00 87.25 121 PRO A O 1
ATOM 982 N N . ASP A 1 122 ? 16.227 6.016 -29.007 1.00 91.31 122 ASP A N 1
ATOM 983 C CA . ASP A 1 122 ? 16.538 7.370 -28.564 1.00 91.31 122 ASP A CA 1
ATOM 984 C C . ASP A 1 122 ? 17.133 7.317 -27.146 1.00 91.31 122 ASP A C 1
ATOM 986 O O . ASP A 1 122 ? 16.539 6.769 -26.212 1.00 91.31 122 ASP A O 1
ATOM 990 N N . VAL A 1 123 ? 18.355 7.835 -27.017 1.00 91.25 123 VAL A N 1
ATOM 991 C CA . VAL A 1 123 ? 19.128 7.853 -25.771 1.00 91.25 123 VAL A CA 1
ATOM 992 C C . VAL A 1 123 ? 18.433 8.706 -24.713 1.00 91.25 123 VAL A C 1
ATOM 994 O O . VAL A 1 123 ? 18.342 8.265 -23.566 1.00 91.25 123 VAL A O 1
ATOM 997 N N . ASP A 1 124 ? 17.890 9.863 -25.094 1.00 92.25 124 ASP A N 1
ATOM 998 C CA . ASP A 1 124 ? 17.237 10.777 -24.155 1.00 92.25 124 ASP A CA 1
ATOM 999 C C . ASP A 1 124 ? 15.956 10.131 -23.603 1.00 92.25 124 ASP A C 1
ATOM 1001 O O . ASP A 1 124 ? 15.718 10.110 -22.392 1.00 92.25 124 ASP A O 1
ATOM 1005 N N . ASP A 1 125 ? 15.166 9.496 -24.475 1.00 92.94 125 ASP A N 1
ATOM 1006 C CA . ASP A 1 125 ? 13.971 8.748 -24.074 1.00 92.94 125 ASP A CA 1
ATOM 1007 C C . ASP A 1 125 ? 14.308 7.580 -23.135 1.00 92.94 125 ASP A C 1
ATOM 1009 O O . ASP A 1 125 ? 13.573 7.327 -22.172 1.00 92.94 125 ASP A O 1
ATOM 1013 N N . LEU A 1 126 ? 15.409 6.861 -23.385 1.00 93.56 126 LEU A N 1
ATOM 1014 C CA . LEU A 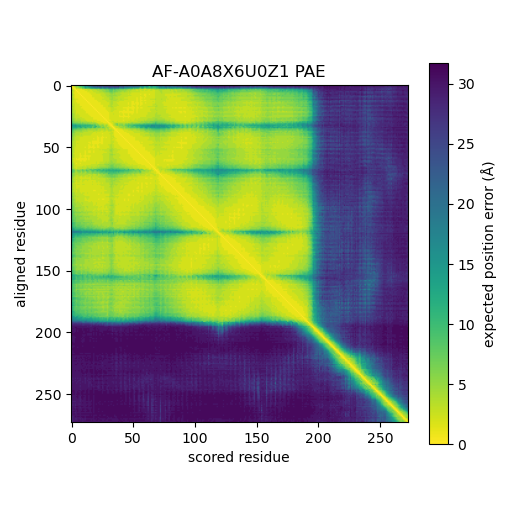1 126 ? 15.872 5.778 -22.516 1.00 93.56 126 LEU A CA 1
ATOM 1015 C C . LEU A 1 126 ? 16.243 6.281 -21.116 1.00 93.56 126 LEU A C 1
ATOM 1017 O O . LEU A 1 126 ? 15.885 5.628 -20.131 1.00 93.56 126 LEU A O 1
ATOM 1021 N N . GLU A 1 127 ? 16.949 7.408 -21.016 1.00 94.00 127 GLU A N 1
ATOM 1022 C CA . GLU A 1 127 ? 17.329 8.012 -19.735 1.00 94.00 127 GLU A CA 1
ATOM 1023 C C . GLU A 1 127 ? 16.099 8.487 -18.958 1.00 94.00 127 GLU A C 1
ATOM 1025 O O . GLU A 1 127 ? 15.901 8.075 -17.811 1.00 94.00 127 GLU A O 1
ATOM 1030 N N . ILE A 1 128 ? 15.210 9.243 -19.611 1.00 95.38 128 ILE A N 1
ATOM 1031 C CA . ILE A 1 128 ? 13.980 9.765 -19.001 1.00 95.38 128 ILE A CA 1
ATOM 1032 C C . ILE A 1 128 ? 13.124 8.624 -18.438 1.00 95.38 128 ILE A C 1
ATOM 1034 O O . ILE A 1 128 ? 12.686 8.669 -17.283 1.00 95.38 128 ILE A O 1
ATOM 1038 N N . HIS A 1 129 ? 12.887 7.569 -19.221 1.00 94.75 129 HIS A N 1
ATOM 1039 C CA . HIS A 1 129 ? 12.049 6.456 -18.774 1.00 94.75 129 HIS A CA 1
ATOM 1040 C C . HIS A 1 129 ? 12.746 5.583 -17.721 1.00 94.75 129 HIS A C 1
ATOM 1042 O O . HIS A 1 129 ? 12.066 4.994 -16.875 1.00 94.75 129 HIS A O 1
ATOM 1048 N N . LEU A 1 130 ? 14.083 5.504 -17.718 1.00 95.38 130 LEU A N 1
ATOM 1049 C CA . LEU A 1 130 ? 14.828 4.815 -16.663 1.00 95.38 130 LEU A CA 1
ATOM 1050 C C . LEU A 1 130 ? 14.759 5.567 -15.326 1.00 95.38 130 LEU A C 1
ATOM 1052 O O . LEU A 1 130 ? 14.635 4.929 -14.271 1.00 95.38 130 LEU A O 1
ATOM 1056 N N . ASP A 1 131 ? 14.814 6.895 -15.362 1.00 95.38 131 ASP A N 1
ATOM 1057 C CA . ASP A 1 131 ? 14.671 7.741 -14.179 1.00 95.38 131 ASP A CA 1
ATOM 1058 C C . ASP A 1 131 ? 13.259 7.639 -13.603 1.00 95.38 131 ASP A C 1
ATOM 1060 O O . ASP A 1 131 ? 13.106 7.323 -12.420 1.00 95.38 131 ASP A O 1
ATOM 1064 N N . GLN A 1 132 ? 12.230 7.744 -14.451 1.00 94.50 132 GLN A N 1
ATOM 1065 C CA . GLN A 1 132 ? 10.838 7.508 -14.053 1.00 94.50 132 GLN A CA 1
ATOM 1066 C C . GLN A 1 132 ? 10.640 6.112 -13.451 1.00 94.50 132 GLN A C 1
ATOM 1068 O O . GLN A 1 132 ? 9.957 5.953 -12.437 1.00 94.50 132 GLN A O 1
ATOM 1073 N N . LEU A 1 133 ? 11.239 5.077 -14.052 1.00 95.62 133 LEU A N 1
ATOM 1074 C CA . LEU A 1 133 ? 11.162 3.713 -13.533 1.00 95.62 133 LEU A CA 1
ATOM 1075 C C . LEU A 1 133 ? 11.839 3.596 -12.160 1.00 95.62 133 LEU A C 1
ATOM 1077 O O . LEU A 1 133 ? 11.338 2.900 -11.276 1.00 95.62 133 LEU A O 1
ATOM 1081 N N . THR A 1 134 ? 12.973 4.274 -11.976 1.00 95.44 134 THR A N 1
ATOM 1082 C CA . THR A 1 134 ? 13.722 4.287 -10.715 1.00 95.44 134 THR A CA 1
ATOM 1083 C C . THR A 1 134 ? 12.969 5.030 -9.616 1.00 95.44 134 THR A C 1
ATOM 1085 O O . THR A 1 134 ? 13.000 4.586 -8.469 1.00 95.44 134 THR A O 1
ATOM 1088 N N . GLU A 1 135 ? 12.295 6.130 -9.942 1.00 94.12 135 GLU A N 1
ATOM 1089 C CA . GLU A 1 135 ? 11.439 6.868 -9.014 1.00 94.12 135 GLU A CA 1
ATOM 1090 C C . GLU A 1 135 ? 10.242 6.021 -8.579 1.00 94.12 135 GLU A C 1
ATOM 1092 O O . GLU A 1 135 ? 10.140 5.689 -7.400 1.00 94.12 135 GLU A O 1
ATOM 1097 N N . LYS A 1 136 ? 9.437 5.528 -9.532 1.00 93.56 136 LYS A N 1
ATOM 1098 C CA . LYS A 1 136 ? 8.270 4.670 -9.247 1.00 93.56 136 LYS A CA 1
ATOM 1099 C C . LYS A 1 136 ? 8.631 3.411 -8.458 1.00 93.56 136 LYS A C 1
ATOM 1101 O O . LYS A 1 136 ? 7.821 2.883 -7.698 1.00 93.56 136 LYS A O 1
ATOM 1106 N N . PHE A 1 137 ? 9.851 2.904 -8.636 1.00 95.56 137 PHE A N 1
ATOM 1107 C CA . PHE A 1 137 ? 10.348 1.774 -7.862 1.00 95.56 137 PHE A CA 1
ATOM 1108 C C . PHE A 1 137 ? 10.551 2.093 -6.377 1.00 95.56 137 PHE A C 1
ATOM 1110 O O . PHE A 1 137 ? 10.334 1.208 -5.550 1.00 95.56 137 PHE A O 1
ATOM 1117 N N . LYS A 1 138 ? 10.965 3.315 -6.015 1.00 93.12 138 LYS A N 1
ATOM 1118 C CA . LYS A 1 138 ? 11.122 3.705 -4.603 1.00 93.12 138 LYS A CA 1
ATOM 1119 C C . LYS A 1 138 ? 9.784 3.580 -3.875 1.00 93.12 138 LYS A C 1
ATOM 1121 O O . LYS A 1 138 ? 9.718 2.906 -2.847 1.00 93.12 138 LYS A O 1
ATOM 1126 N N . ASP A 1 139 ? 8.721 4.112 -4.470 1.00 88.00 139 ASP A N 1
ATOM 1127 C CA . ASP A 1 139 ? 7.374 4.086 -3.888 1.00 88.00 139 ASP A CA 1
ATOM 1128 C C . ASP A 1 139 ? 6.804 2.666 -3.832 1.00 88.00 139 ASP A C 1
ATOM 1130 O O . ASP A 1 139 ? 6.170 2.262 -2.846 1.00 88.00 139 ASP A O 1
ATOM 1134 N N . LEU A 1 140 ? 7.063 1.871 -4.878 1.00 94.25 140 LEU A N 1
ATOM 1135 C CA . LEU A 1 140 ? 6.689 0.461 -4.918 1.00 94.25 140 LEU A CA 1
ATOM 1136 C C . LEU A 1 140 ? 7.394 -0.332 -3.812 1.00 94.25 140 LEU A C 1
ATOM 1138 O O . LEU A 1 140 ? 6.725 -1.068 -3.090 1.00 94.25 140 LEU A O 1
ATOM 1142 N N . LYS A 1 141 ? 8.705 -0.140 -3.631 1.00 94.56 141 LYS A N 1
ATOM 1143 C CA . LYS A 1 141 ? 9.495 -0.797 -2.583 1.00 94.56 141 LYS A CA 1
ATOM 1144 C C . LYS A 1 141 ? 8.934 -0.500 -1.193 1.00 94.56 141 LYS A C 1
ATOM 1146 O O . LYS A 1 141 ? 8.671 -1.429 -0.431 1.00 94.56 141 LYS A O 1
ATOM 1151 N N . THR A 1 142 ? 8.678 0.769 -0.878 1.00 91.75 142 THR A N 1
ATOM 1152 C CA . THR A 1 142 ? 8.063 1.150 0.403 1.00 91.75 142 THR A CA 1
ATOM 1153 C C . THR A 1 142 ? 6.680 0.512 0.576 1.00 91.75 142 THR A C 1
ATOM 1155 O O . THR A 1 142 ? 6.339 0.024 1.655 1.00 91.75 142 THR A O 1
ATOM 1158 N N . SER A 1 143 ? 5.881 0.451 -0.490 1.00 92.44 143 SER A N 1
ATOM 1159 C CA . SER A 1 143 ? 4.557 -0.183 -0.462 1.00 92.44 143 SER A CA 1
ATOM 1160 C C . SER A 1 143 ? 4.621 -1.707 -0.276 1.00 92.44 143 SER A C 1
ATOM 1162 O O . SER A 1 143 ? 3.789 -2.270 0.442 1.00 92.44 143 SER A O 1
ATOM 1164 N N . ASP A 1 144 ? 5.595 -2.380 -0.894 1.00 95.56 144 ASP A N 1
ATOM 1165 C CA . ASP A 1 144 ? 5.863 -3.812 -0.725 1.00 95.56 144 ASP A CA 1
ATOM 1166 C C . ASP A 1 144 ? 6.297 -4.127 0.714 1.00 95.56 144 ASP A C 1
ATOM 1168 O O . ASP A 1 144 ? 5.745 -5.037 1.332 1.00 95.56 144 ASP A O 1
ATOM 1172 N 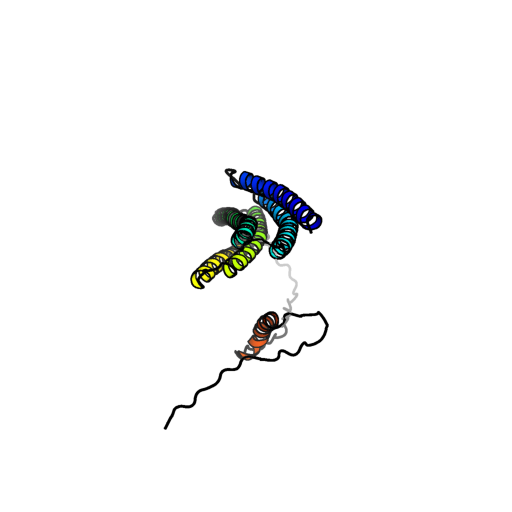N . GLU A 1 145 ? 7.197 -3.333 1.297 1.00 93.94 145 GLU A N 1
ATOM 1173 C CA . GLU A 1 145 ? 7.625 -3.478 2.696 1.00 93.94 145 GLU A CA 1
ATOM 1174 C C . GLU A 1 145 ? 6.446 -3.337 3.671 1.00 93.94 145 GLU A C 1
ATOM 1176 O O . GLU A 1 145 ? 6.268 -4.158 4.575 1.00 93.94 145 GLU A O 1
ATOM 1181 N N . ILE A 1 146 ? 5.591 -2.328 3.476 1.00 91.88 146 ILE A N 1
ATOM 1182 C CA . ILE A 1 146 ? 4.378 -2.141 4.285 1.00 91.88 146 ILE A CA 1
ATOM 1183 C C . ILE A 1 146 ? 3.447 -3.352 4.155 1.00 91.88 146 ILE A C 1
ATOM 1185 O O . ILE A 1 146 ? 2.921 -3.835 5.159 1.00 91.88 146 ILE A O 1
ATOM 1189 N N . PHE A 1 147 ? 3.238 -3.853 2.938 1.00 94.12 147 PHE A N 1
ATOM 1190 C CA . PHE A 1 147 ? 2.376 -5.004 2.693 1.00 94.12 147 PHE A CA 1
ATOM 1191 C C . PHE A 1 147 ? 2.897 -6.278 3.355 1.00 94.12 147 PHE A C 1
ATOM 1193 O O . PHE A 1 147 ? 2.128 -6.965 4.021 1.00 94.12 147 PHE A O 1
ATOM 1200 N N . LEU A 1 148 ? 4.190 -6.574 3.222 1.00 94.19 148 LEU A N 1
ATOM 1201 C CA . LEU A 1 148 ? 4.805 -7.754 3.830 1.00 94.19 148 LEU A CA 1
ATOM 1202 C C . LEU A 1 148 ? 4.711 -7.703 5.361 1.00 94.19 148 LEU A C 1
ATOM 1204 O O . LEU A 1 148 ? 4.369 -8.705 5.986 1.00 94.19 148 LEU A O 1
ATOM 1208 N N . ASN A 1 149 ? 4.910 -6.525 5.960 1.00 92.94 149 ASN A N 1
ATOM 1209 C CA . ASN A 1 149 ? 4.703 -6.311 7.395 1.00 92.94 149 ASN A CA 1
ATOM 1210 C C . ASN A 1 149 ? 3.242 -6.535 7.827 1.00 92.94 149 ASN A C 1
ATOM 1212 O O . ASN A 1 149 ? 2.990 -7.070 8.907 1.00 92.94 149 ASN A O 1
ATOM 1216 N N . LEU A 1 150 ? 2.267 -6.111 7.015 1.00 91.06 150 LEU A N 1
ATOM 1217 C CA . LEU A 1 150 ? 0.847 -6.379 7.273 1.00 91.06 150 LEU A CA 1
ATOM 1218 C C . LEU A 1 150 ? 0.528 -7.871 7.139 1.00 91.06 150 LEU A C 1
ATOM 1220 O O . LEU A 1 150 ? -0.220 -8.405 7.954 1.00 91.06 150 LEU A O 1
ATOM 1224 N N . LEU A 1 151 ? 1.112 -8.540 6.143 1.00 90.94 151 LEU A N 1
ATOM 1225 C CA . LEU A 1 151 ? 0.907 -9.960 5.892 1.00 90.94 151 LEU A CA 1
ATOM 1226 C C . LEU A 1 151 ? 1.412 -10.805 7.067 1.00 90.94 151 LEU A C 1
ATOM 1228 O O . LEU A 1 151 ? 0.669 -11.649 7.550 1.00 90.94 151 LEU A O 1
ATOM 1232 N N . GLN A 1 152 ? 2.608 -10.518 7.594 1.00 90.38 152 GLN A N 1
ATOM 1233 C CA . GLN A 1 152 ? 3.175 -11.213 8.763 1.00 90.38 152 GLN A CA 1
ATOM 1234 C C . GLN A 1 152 ? 2.316 -11.091 10.026 1.00 90.38 152 GLN A C 1
ATOM 1236 O O . GLN A 1 152 ? 2.296 -11.996 10.855 1.00 90.38 152 GLN A O 1
ATOM 1241 N N . LYS A 1 153 ? 1.611 -9.967 10.192 1.00 89.19 153 LYS A N 1
ATOM 1242 C CA . LYS A 1 153 ? 0.735 -9.722 11.348 1.00 89.19 153 LYS A CA 1
ATOM 1243 C C . LYS A 1 153 ? -0.656 -10.328 11.178 1.00 89.19 153 LYS A C 1
ATOM 1245 O O . LYS A 1 153 ? -1.432 -10.339 12.132 1.00 89.19 153 LYS A O 1
ATOM 1250 N N . LYS A 1 154 ? -1.001 -10.787 9.974 1.00 88.38 154 LYS A N 1
ATOM 1251 C CA . LYS A 1 154 ? -2.322 -11.327 9.674 1.00 88.38 154 LYS A CA 1
ATOM 1252 C C . LYS A 1 154 ? -2.454 -12.730 10.264 1.00 88.38 154 LYS A C 1
ATOM 1254 O O . LYS A 1 154 ? -1.667 -13.623 9.961 1.00 88.38 154 LYS A O 1
ATOM 1259 N N . ALA A 1 155 ? -3.487 -12.935 11.077 1.00 86.81 155 ALA A N 1
ATOM 1260 C CA . ALA A 1 155 ? -3.798 -14.253 11.613 1.00 86.81 155 ALA A CA 1
ATOM 1261 C C . ALA A 1 155 ? -4.118 -15.245 10.479 1.00 86.81 155 ALA A C 1
ATOM 1263 O O . ALA A 1 155 ? -4.849 -14.916 9.544 1.00 86.81 155 ALA A O 1
ATOM 1264 N N . GLY A 1 156 ? -3.576 -16.460 10.579 1.00 87.81 156 GLY A N 1
ATOM 1265 C CA . GLY A 1 156 ? -3.841 -17.543 9.629 1.00 87.81 156 GLY A CA 1
ATOM 1266 C C . GLY A 1 156 ? -3.061 -17.475 8.315 1.00 87.81 156 GLY A C 1
ATOM 1267 O O . GLY A 1 156 ? -3.345 -18.279 7.434 1.00 87.81 156 GLY A O 1
ATOM 1268 N N . ILE A 1 157 ? -2.094 -16.560 8.169 1.00 90.25 157 ILE A N 1
ATOM 1269 C CA . ILE A 1 157 ? -1.180 -16.588 7.022 1.00 90.25 157 ILE A CA 1
ATOM 1270 C C . ILE A 1 157 ? -0.233 -17.787 7.133 1.00 90.25 157 ILE A C 1
ATOM 1272 O O . ILE A 1 157 ? 0.348 -18.046 8.190 1.00 90.25 157 ILE A O 1
ATOM 1276 N N . THR A 1 158 ? -0.070 -18.528 6.044 1.00 92.94 158 THR A N 1
ATOM 1277 C CA . THR A 1 158 ? 0.930 -19.595 5.963 1.00 92.94 158 THR A CA 1
ATOM 1278 C C . THR A 1 158 ? 2.282 -19.037 5.525 1.00 92.94 158 THR A C 1
ATOM 1280 O O . THR A 1 158 ? 2.368 -18.043 4.802 1.00 92.94 158 THR A O 1
ATOM 1283 N N . GLN A 1 159 ? 3.361 -19.712 5.922 1.00 91.06 159 GLN A N 1
ATOM 1284 C CA . GLN A 1 159 ? 4.714 -19.333 5.511 1.00 91.06 159 GLN A CA 1
ATOM 1285 C C . GLN A 1 159 ? 4.870 -19.336 3.978 1.00 91.06 159 GLN A C 1
ATOM 1287 O O . GLN A 1 159 ? 5.448 -18.411 3.417 1.00 91.06 159 GLN A O 1
ATOM 1292 N N . ALA A 1 160 ? 4.271 -20.318 3.298 1.00 93.12 160 ALA A N 1
ATOM 1293 C CA . ALA A 1 160 ? 4.292 -20.414 1.839 1.00 93.12 160 ALA A CA 1
ATOM 1294 C C . ALA A 1 160 ? 3.588 -19.230 1.145 1.00 93.12 160 ALA A C 1
ATOM 1296 O O . ALA A 1 160 ? 4.043 -18.759 0.105 1.00 93.12 160 ALA A O 1
ATOM 1297 N N . GLU A 1 161 ? 2.488 -18.717 1.709 1.00 92.06 161 GLU A N 1
ATOM 1298 C CA . GLU A 1 161 ? 1.815 -17.523 1.174 1.00 92.06 161 GLU A CA 1
ATOM 1299 C C . GLU A 1 161 ? 2.672 -16.263 1.332 1.00 92.06 161 GLU A C 1
ATOM 1301 O O . GLU A 1 161 ? 2.696 -15.424 0.429 1.00 92.06 161 GLU A O 1
ATOM 1306 N N . TYR A 1 162 ? 3.392 -16.139 2.451 1.00 93.62 162 TYR A N 1
ATOM 1307 C CA . TYR A 1 162 ? 4.338 -15.044 2.659 1.00 93.62 162 TYR A CA 1
ATOM 1308 C C . TYR A 1 162 ? 5.505 -15.105 1.672 1.00 93.62 162 TYR A C 1
ATOM 1310 O O . TYR A 1 162 ? 5.800 -14.106 1.017 1.00 93.62 162 TYR A O 1
ATOM 1318 N N . GLU A 1 163 ? 6.139 -16.270 1.534 1.00 95.50 163 GLU A N 1
ATOM 1319 C CA . GLU A 1 163 ? 7.274 -16.479 0.629 1.00 95.50 163 GLU A CA 1
ATOM 1320 C C . GLU A 1 163 ? 6.900 -16.171 -0.819 1.00 95.50 163 GLU A C 1
ATOM 1322 O O . GLU A 1 163 ? 7.614 -15.430 -1.490 1.00 95.50 163 GLU A O 1
ATOM 1327 N N . LYS A 1 164 ? 5.722 -16.613 -1.269 1.00 94.94 164 LYS A N 1
ATOM 1328 C CA . LYS A 1 164 ? 5.215 -16.286 -2.604 1.00 94.94 164 LYS A CA 1
ATOM 1329 C C . LYS A 1 164 ? 5.098 -14.776 -2.835 1.00 94.94 164 LYS A C 1
ATOM 1331 O O . LYS A 1 164 ? 5.491 -14.276 -3.886 1.00 94.94 164 LYS A O 1
ATOM 1336 N N . GLU A 1 165 ? 4.541 -14.029 -1.883 1.00 93.62 165 GLU A N 1
ATOM 1337 C CA . GLU A 1 165 ? 4.426 -12.569 -2.009 1.00 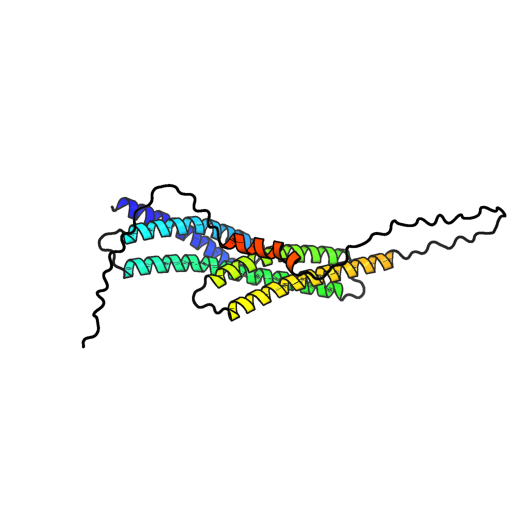93.62 165 GLU A CA 1
ATOM 1338 C C . GLU A 1 165 ? 5.784 -11.861 -1.931 1.00 93.62 165 GLU A C 1
ATOM 1340 O O . GLU A 1 165 ? 5.978 -10.839 -2.597 1.00 93.62 165 GLU A O 1
ATOM 1345 N N . TYR A 1 166 ? 6.721 -12.406 -1.154 1.00 95.19 166 TYR A N 1
ATOM 1346 C CA . TYR A 1 166 ? 8.095 -11.926 -1.078 1.00 95.19 166 TYR A CA 1
ATOM 1347 C C . TYR A 1 166 ? 8.839 -12.126 -2.405 1.00 95.19 166 TYR A C 1
ATOM 1349 O O . TYR A 1 166 ? 9.441 -11.180 -2.910 1.00 95.19 166 TYR A O 1
ATOM 1357 N N . GLU A 1 167 ? 8.745 -13.310 -3.011 1.00 96.12 167 GLU A N 1
ATOM 1358 C CA . GLU A 1 167 ? 9.332 -13.608 -4.324 1.00 96.12 167 GLU A CA 1
ATOM 1359 C C . GLU A 1 167 ? 8.772 -12.690 -5.414 1.00 96.12 167 GLU A C 1
ATOM 1361 O O . GLU A 1 167 ? 9.532 -12.124 -6.199 1.00 96.12 167 GLU A O 1
ATOM 1366 N N . ILE A 1 168 ? 7.452 -12.456 -5.417 1.00 94.69 168 ILE A N 1
ATOM 1367 C CA . ILE A 1 168 ? 6.826 -11.503 -6.345 1.00 94.69 168 ILE A CA 1
ATOM 1368 C C . ILE A 1 168 ? 7.417 -10.101 -6.163 1.00 94.69 168 ILE A C 1
ATOM 1370 O O . ILE A 1 168 ? 7.652 -9.412 -7.152 1.00 94.69 168 ILE A O 1
ATOM 1374 N N . ALA A 1 169 ? 7.641 -9.648 -4.925 1.00 94.44 169 ALA A N 1
ATOM 1375 C CA . ALA A 1 169 ? 8.267 -8.349 -4.683 1.00 94.44 169 ALA A CA 1
ATOM 1376 C C . ALA A 1 169 ? 9.720 -8.314 -5.195 1.00 94.44 169 ALA A C 1
ATOM 1378 O O . ALA A 1 169 ? 10.099 -7.358 -5.868 1.00 94.44 169 ALA A O 1
ATOM 1379 N N . GLN A 1 170 ? 10.509 -9.366 -4.954 1.00 94.38 170 GLN A N 1
ATOM 1380 C CA . GLN A 1 170 ? 11.895 -9.454 -5.433 1.00 94.38 170 GLN A CA 1
ATOM 1381 C C . GLN A 1 170 ? 12.006 -9.437 -6.963 1.00 94.38 170 GLN A C 1
ATOM 1383 O O . GLN A 1 170 ? 12.889 -8.767 -7.497 1.00 94.38 170 GLN A O 1
ATOM 1388 N N . ASP A 1 171 ? 11.078 -10.066 -7.687 1.00 95.19 171 ASP A N 1
ATOM 1389 C CA . ASP A 1 171 ? 11.056 -10.035 -9.157 1.00 95.19 171 ASP A CA 1
ATOM 1390 C C . ASP A 1 171 ? 11.008 -8.592 -9.711 1.00 95.19 171 ASP A C 1
ATOM 1392 O O . ASP A 1 171 ? 11.713 -8.256 -10.665 1.00 95.19 171 ASP A O 1
ATOM 1396 N N . TYR A 1 172 ? 10.271 -7.677 -9.069 1.00 94.56 172 TYR A N 1
ATOM 1397 C CA . TYR A 1 172 ? 10.289 -6.254 -9.444 1.00 94.56 172 TYR A CA 1
ATOM 1398 C C . TYR A 1 172 ? 11.669 -5.596 -9.231 1.00 94.56 172 TYR A C 1
ATOM 1400 O O . TYR A 1 172 ? 12.061 -4.699 -9.984 1.00 94.56 172 TYR A O 1
ATOM 1408 N N . TYR A 1 173 ? 12.430 -6.039 -8.230 1.00 93.12 173 TYR A N 1
ATOM 1409 C CA . TYR A 1 173 ? 13.732 -5.476 -7.857 1.00 93.12 173 TYR A CA 1
ATOM 1410 C C . TYR A 1 173 ? 14.806 -5.937 -8.849 1.00 93.12 173 TYR A C 1
ATOM 1412 O O . TYR A 1 173 ? 15.626 -5.146 -9.337 1.00 93.12 173 TYR A O 1
ATOM 1420 N N . GLU A 1 174 ? 14.755 -7.216 -9.208 1.00 94.12 174 GLU A N 1
ATOM 1421 C CA . GLU A 1 174 ? 15.598 -7.818 -10.235 1.00 94.12 174 GLU A CA 1
ATOM 1422 C C . GLU A 1 174 ? 15.310 -7.232 -11.621 1.00 94.12 174 GLU A C 1
ATOM 1424 O O . GLU A 1 174 ? 16.245 -6.912 -12.367 1.00 94.12 174 GLU A O 1
ATOM 1429 N N . LYS A 1 175 ? 14.033 -6.996 -11.951 1.00 92.44 175 LYS A N 1
ATOM 1430 C CA . LYS A 1 175 ? 13.630 -6.316 -13.190 1.00 92.44 175 LYS A CA 1
ATOM 1431 C C . LYS A 1 175 ? 14.262 -4.935 -13.306 1.00 92.44 175 LYS A C 1
ATOM 1433 O O . LYS A 1 175 ? 14.918 -4.674 -14.316 1.00 92.44 175 LYS A O 1
ATOM 1438 N N . LEU A 1 176 ? 14.157 -4.080 -12.281 1.00 95.19 176 LEU A N 1
ATOM 1439 C CA . LEU A 1 176 ? 14.797 -2.755 -12.304 1.00 95.19 176 LEU A CA 1
ATOM 1440 C C . LEU A 1 176 ? 16.305 -2.870 -12.561 1.00 95.19 176 LEU A C 1
ATOM 1442 O O . LEU A 1 176 ? 16.859 -2.140 -13.383 1.00 95.19 176 LEU A O 1
ATOM 1446 N N . SER A 1 177 ? 16.967 -3.792 -11.862 1.00 94.25 177 SER A N 1
ATOM 1447 C CA . SER A 1 177 ? 18.412 -4.003 -11.984 1.00 94.25 177 SER A CA 1
ATOM 1448 C C . SER A 1 177 ? 18.794 -4.431 -13.402 1.00 94.25 177 SER A C 1
ATOM 1450 O O . SER A 1 177 ? 19.735 -3.898 -13.993 1.00 94.25 177 SER A O 1
ATOM 1452 N N . THR A 1 178 ? 18.003 -5.326 -13.990 1.00 94.06 178 THR A N 1
ATOM 1453 C CA . THR A 1 178 ? 18.172 -5.789 -15.367 1.00 94.06 178 THR A CA 1
ATOM 1454 C C . THR A 1 178 ? 17.996 -4.645 -16.366 1.00 94.06 178 THR A C 1
ATOM 1456 O O . THR A 1 178 ? 18.819 -4.497 -17.272 1.00 94.06 178 THR A O 1
ATOM 1459 N N . PHE A 1 179 ? 16.974 -3.799 -16.202 1.00 92.88 179 PHE A N 1
ATOM 1460 C CA . PHE A 1 179 ? 16.758 -2.640 -17.073 1.00 92.88 179 PHE A CA 1
ATOM 1461 C C . PHE A 1 179 ? 17.862 -1.599 -16.953 1.00 92.88 179 PHE A C 1
ATOM 1463 O O . PHE A 1 179 ? 18.368 -1.157 -17.979 1.00 92.88 179 PHE A O 1
ATOM 1470 N N . LYS A 1 180 ? 18.325 -1.283 -15.738 1.00 94.38 180 LYS A N 1
ATOM 1471 C CA . LYS A 1 180 ? 19.476 -0.387 -15.537 1.00 94.38 180 LYS A CA 1
ATOM 1472 C C . LYS A 1 180 ? 20.700 -0.850 -16.320 1.00 94.38 180 LYS A C 1
ATOM 1474 O O . LYS A 1 180 ? 21.378 -0.035 -16.936 1.00 94.38 180 LYS A O 1
ATOM 1479 N N . ILE A 1 181 ? 20.983 -2.153 -16.318 1.00 94.69 181 ILE A N 1
ATOM 1480 C CA . ILE A 1 181 ? 22.109 -2.715 -17.072 1.00 94.69 181 ILE A CA 1
ATOM 1481 C C . ILE A 1 181 ? 21.855 -2.635 -18.583 1.00 94.69 181 ILE A C 1
ATOM 1483 O O . ILE A 1 181 ? 22.753 -2.242 -19.325 1.00 94.69 181 ILE A O 1
ATOM 1487 N N . LYS A 1 182 ? 20.656 -3.008 -19.048 1.00 93.88 182 LYS A N 1
ATOM 1488 C CA . LYS A 1 182 ? 20.303 -2.989 -20.478 1.00 93.88 182 LYS A CA 1
ATOM 1489 C C . LYS A 1 182 ? 20.354 -1.580 -21.067 1.00 93.88 182 LYS A C 1
ATOM 1491 O O . LYS A 1 182 ? 20.996 -1.397 -22.094 1.00 93.88 182 LYS A O 1
ATOM 1496 N N . VAL A 1 183 ? 19.757 -0.600 -20.390 1.00 93.00 183 VAL A N 1
ATOM 1497 C CA . VAL A 1 183 ? 19.754 0.805 -20.819 1.00 93.00 183 VAL A CA 1
ATOM 1498 C C . VAL A 1 183 ? 21.174 1.357 -20.877 1.00 93.00 183 VAL A C 1
ATOM 1500 O O . VAL A 1 183 ? 21.589 1.842 -21.920 1.00 93.00 183 VAL A O 1
ATOM 1503 N N . LYS A 1 184 ? 21.978 1.174 -19.820 1.00 92.94 184 LYS A N 1
ATOM 1504 C CA . LYS A 1 184 ? 23.383 1.619 -19.824 1.00 92.94 184 LYS A CA 1
ATOM 1505 C C . LYS A 1 184 ? 24.200 1.018 -20.968 1.00 92.94 184 LYS A C 1
ATOM 1507 O O . LYS A 1 184 ? 25.058 1.691 -21.526 1.00 92.94 184 LYS A O 1
ATOM 1512 N N . LYS A 1 185 ? 23.952 -0.249 -21.318 1.00 92.12 185 LYS A N 1
ATOM 1513 C CA . LYS A 1 185 ? 24.598 -0.885 -22.475 1.00 92.12 185 LYS A CA 1
ATOM 1514 C C . LYS A 1 185 ? 24.141 -0.270 -23.797 1.00 92.12 185 LYS A C 1
ATOM 1516 O O . LYS A 1 185 ? 24.985 -0.076 -24.660 1.00 92.12 185 LYS A O 1
ATOM 1521 N N . ALA A 1 186 ? 22.849 0.022 -23.950 1.00 90.25 186 ALA A N 1
ATOM 1522 C CA . ALA A 1 186 ? 22.311 0.649 -25.155 1.00 90.25 186 ALA A CA 1
ATOM 1523 C C . ALA A 1 186 ? 22.903 2.051 -25.374 1.00 90.25 186 ALA A C 1
ATOM 1525 O O . ALA A 1 186 ? 23.407 2.327 -26.458 1.00 90.25 186 ALA A O 1
ATOM 1526 N N . ILE A 1 187 ? 22.959 2.872 -24.321 1.00 89.69 187 ILE A N 1
ATOM 1527 C CA . ILE A 1 187 ? 23.563 4.215 -24.358 1.00 89.69 187 ILE A CA 1
ATOM 1528 C C . ILE A 1 187 ? 25.044 4.129 -24.756 1.00 89.69 187 ILE A C 1
ATOM 1530 O O . ILE A 1 187 ? 25.468 4.749 -25.727 1.00 89.69 187 ILE A O 1
ATOM 1534 N N . ALA A 1 188 ? 25.818 3.266 -24.090 1.00 89.44 188 ALA A N 1
ATOM 1535 C CA . ALA A 1 188 ? 27.238 3.090 -24.398 1.00 89.44 188 ALA A CA 1
ATOM 1536 C C . ALA A 1 188 ? 27.504 2.554 -25.821 1.00 89.44 188 ALA A C 1
ATOM 1538 O O . ALA A 1 188 ? 28.595 2.748 -26.360 1.00 89.44 188 ALA A O 1
ATOM 1539 N N . SER A 1 189 ? 26.555 1.832 -26.424 1.00 87.19 189 SER A N 1
ATOM 1540 C CA . SER A 1 189 ? 26.640 1.409 -27.827 1.00 87.19 189 SER A CA 1
ATOM 1541 C C . SER A 1 189 ? 26.347 2.566 -28.785 1.00 87.19 189 SER A C 1
ATOM 1543 O O . SER A 1 189 ? 27.111 2.756 -29.728 1.00 87.19 189 SER A O 1
ATOM 1545 N N . ALA A 1 190 ? 25.318 3.373 -28.514 1.00 84.25 190 ALA A N 1
ATOM 1546 C CA . ALA A 1 190 ? 24.978 4.548 -29.319 1.00 84.25 190 ALA A CA 1
ATOM 1547 C C . ALA A 1 190 ? 26.112 5.597 -29.328 1.00 84.25 190 ALA A C 1
ATOM 1549 O O . ALA A 1 190 ? 26.452 6.159 -30.369 1.00 84.25 190 ALA A O 1
ATOM 1550 N N . GLU A 1 191 ? 26.781 5.801 -28.189 1.00 82.38 191 GLU A N 1
ATOM 1551 C CA . GLU A 1 191 ? 27.952 6.685 -28.082 1.00 82.38 191 GLU A CA 1
ATOM 1552 C C . GLU A 1 191 ? 29.141 6.209 -28.935 1.00 82.38 191 GLU A C 1
ATOM 1554 O O . GLU A 1 191 ? 29.875 7.022 -29.502 1.00 82.38 191 GLU A O 1
ATOM 1559 N N . LYS A 1 192 ? 29.338 4.889 -29.062 1.00 79.12 192 LYS A N 1
ATOM 1560 C CA . LYS A 1 192 ? 30.406 4.312 -29.898 1.00 79.12 192 LYS A CA 1
ATOM 1561 C C . LYS A 1 192 ? 30.141 4.483 -31.389 1.00 79.12 192 LYS A C 1
ATOM 1563 O O . LYS A 1 192 ? 31.096 4.668 -32.140 1.00 79.12 192 LYS A O 1
ATOM 1568 N N . GLU A 1 193 ? 28.882 4.426 -31.813 1.00 65.50 193 GLU A N 1
ATOM 1569 C CA . GLU A 1 193 ? 28.497 4.649 -33.211 1.00 65.50 193 GLU A CA 1
ATOM 1570 C C . GLU A 1 193 ? 28.644 6.126 -33.608 1.00 65.50 193 GLU A C 1
ATOM 1572 O O . GLU A 1 193 ? 29.214 6.417 -34.659 1.00 65.50 193 GLU A O 1
ATOM 1577 N N . ASN A 1 194 ? 28.269 7.062 -32.728 1.00 60.34 194 ASN A N 1
ATOM 1578 C CA . ASN A 1 194 ? 28.451 8.504 -32.959 1.00 60.34 194 ASN A CA 1
ATOM 1579 C C . ASN A 1 194 ? 29.910 8.985 -32.814 1.00 60.34 194 ASN A C 1
ATOM 1581 O O . ASN A 1 194 ? 30.283 10.016 -33.375 1.00 60.34 194 ASN A O 1
ATOM 1585 N N . GLY A 1 195 ? 30.759 8.245 -32.094 1.00 54.97 195 GLY A N 1
ATOM 1586 C CA . GLY A 1 195 ? 32.182 8.556 -31.915 1.00 54.97 195 GLY A CA 1
ATOM 1587 C C . GLY A 1 195 ? 33.097 8.167 -33.087 1.00 54.97 195 GLY A C 1
ATOM 1588 O O . GLY A 1 195 ? 34.285 8.492 -33.060 1.00 54.97 195 GLY A O 1
ATOM 1589 N N . SER A 1 196 ? 32.588 7.495 -34.127 1.00 45.81 196 SER A N 1
ATOM 1590 C CA . SER A 1 196 ? 33.383 7.058 -35.284 1.00 45.81 196 SER A CA 1
ATOM 1591 C C . SER A 1 196 ? 33.346 8.072 -36.435 1.00 45.81 196 SER A C 1
ATOM 1593 O O . SER A 1 196 ? 32.906 7.775 -37.543 1.00 45.81 196 SER A O 1
ATOM 1595 N N . SER A 1 197 ? 33.859 9.283 -36.202 1.00 46.22 197 SER A N 1
ATOM 1596 C CA . SER A 1 197 ? 34.488 10.039 -37.292 1.00 46.22 197 SER A CA 1
ATOM 1597 C C . SER A 1 197 ? 35.993 9.823 -37.186 1.00 46.22 197 SER A C 1
ATOM 1599 O O . SER A 1 197 ? 36.700 10.462 -36.408 1.00 46.22 197 SER A O 1
ATOM 1601 N N . ALA A 1 198 ? 36.499 8.844 -37.935 1.00 52.31 198 ALA A N 1
ATOM 1602 C CA . ALA A 1 198 ? 37.932 8.751 -38.162 1.00 52.31 198 ALA A CA 1
ATOM 1603 C C . ALA A 1 198 ? 38.390 10.084 -38.792 1.00 52.31 198 ALA A C 1
ATOM 1605 O O . ALA A 1 198 ? 37.805 10.492 -39.801 1.00 52.31 198 ALA A O 1
ATOM 1606 N N . PRO A 1 199 ? 39.383 10.797 -38.227 1.00 50.47 199 PRO A N 1
ATOM 1607 C CA . PRO A 1 199 ? 39.861 12.031 -38.836 1.00 50.47 199 PRO A CA 1
ATOM 1608 C C . PRO A 1 199 ? 40.409 11.726 -40.241 1.00 50.47 199 PRO A C 1
ATOM 1610 O O . PRO A 1 199 ? 40.964 10.640 -40.450 1.00 50.47 199 PRO A O 1
ATOM 1613 N N . PRO A 1 200 ? 40.270 12.646 -41.217 1.00 47.53 200 PRO A N 1
ATOM 1614 C CA . PRO A 1 200 ? 40.807 12.436 -42.552 1.00 47.53 200 PRO A CA 1
ATOM 1615 C C . PRO A 1 200 ? 42.310 12.202 -42.426 1.00 47.53 200 PRO A C 1
ATOM 1617 O O . PRO A 1 200 ? 43.035 13.014 -41.851 1.00 47.53 200 PRO A O 1
ATOM 1620 N N . ASN A 1 201 ? 42.748 11.049 -42.923 1.00 45.88 201 ASN A N 1
ATOM 1621 C CA . ASN A 1 201 ? 44.136 10.622 -42.926 1.00 45.88 201 ASN A CA 1
ATOM 1622 C C . ASN A 1 201 ? 45.020 11.764 -43.470 1.00 45.88 201 ASN A C 1
ATOM 1624 O O . ASN A 1 201 ? 44.849 12.144 -44.633 1.00 45.88 201 ASN A O 1
ATOM 1628 N N . PRO A 1 202 ? 45.928 12.361 -42.677 1.00 46.47 202 PRO A N 1
ATOM 1629 C CA . PRO A 1 202 ? 46.788 13.401 -43.201 1.00 46.47 202 PRO A CA 1
ATOM 1630 C C . PRO A 1 202 ? 47.827 12.724 -44.092 1.00 46.47 202 PRO A C 1
ATOM 1632 O O . PRO A 1 202 ? 48.670 11.956 -43.629 1.00 46.47 202 PRO A O 1
ATOM 1635 N N . THR A 1 203 ? 47.754 12.997 -45.391 1.00 47.28 203 THR A N 1
ATOM 1636 C CA . THR A 1 203 ? 48.759 12.590 -46.375 1.00 47.28 203 THR A CA 1
ATOM 1637 C C . THR A 1 203 ? 50.083 13.290 -46.049 1.00 47.28 203 THR A C 1
ATOM 1639 O O . THR A 1 203 ? 50.365 14.379 -46.546 1.00 47.28 203 THR A O 1
ATOM 1642 N N . TRP A 1 204 ? 50.895 12.701 -45.170 1.00 39.81 204 TRP A N 1
ATOM 1643 C CA . TRP A 1 204 ? 52.226 13.209 -44.850 1.00 39.81 204 TRP A CA 1
ATOM 1644 C C . TRP A 1 204 ? 53.219 12.793 -45.933 1.00 39.81 204 TRP A C 1
ATOM 1646 O O . TRP A 1 204 ? 53.594 11.630 -46.070 1.00 39.81 204 TRP A O 1
ATOM 1656 N N . ARG A 1 205 ? 53.651 13.787 -46.709 1.00 44.50 205 ARG A N 1
ATOM 1657 C CA . ARG A 1 205 ? 54.867 13.747 -47.526 1.00 44.50 205 ARG A CA 1
ATOM 1658 C C . ARG A 1 205 ? 56.078 13.682 -46.575 1.00 44.50 205 ARG A C 1
ATOM 1660 O O . ARG A 1 205 ? 56.085 14.443 -45.607 1.00 44.50 205 ARG A O 1
ATOM 1667 N N . PRO A 1 206 ? 57.096 12.836 -46.810 1.00 39.81 206 PRO A N 1
ATOM 1668 C CA . PRO A 1 206 ? 58.242 12.768 -45.916 1.00 39.81 206 PRO A CA 1
ATOM 1669 C C . PRO A 1 206 ? 59.191 13.935 -46.213 1.00 39.81 206 PRO A C 1
ATOM 1671 O O . PRO A 1 206 ? 59.634 14.102 -47.348 1.00 39.81 206 PRO A O 1
ATOM 1674 N N . ALA A 1 207 ? 59.477 14.746 -45.196 1.00 39.44 207 ALA A N 1
ATOM 1675 C CA . ALA A 1 207 ? 60.654 15.602 -45.158 1.00 39.44 207 ALA A CA 1
ATOM 1676 C C . ALA A 1 207 ? 61.581 15.050 -44.076 1.00 39.44 207 ALA A C 1
ATOM 1678 O O . ALA A 1 207 ? 61.153 14.764 -42.956 1.00 39.44 207 ALA A O 1
ATOM 1679 N N . ASP A 1 208 ? 62.827 14.845 -44.475 1.00 45.50 208 ASP A N 1
ATOM 1680 C CA . ASP A 1 208 ? 63.878 14.184 -43.721 1.00 45.50 208 ASP A CA 1
ATOM 1681 C C . ASP A 1 208 ? 64.134 14.862 -42.371 1.00 45.50 208 ASP A C 1
ATOM 1683 O O . ASP A 1 208 ? 64.282 16.080 -42.277 1.00 45.50 208 ASP A O 1
ATOM 1687 N N . GLY A 1 209 ? 64.207 14.061 -41.311 1.00 38.81 209 GLY A N 1
ATOM 1688 C CA . GLY A 1 209 ? 64.470 14.567 -39.969 1.00 38.81 209 GLY A CA 1
ATOM 1689 C C . GLY A 1 209 ? 64.314 13.482 -38.920 1.00 38.81 209 GLY A C 1
ATOM 1690 O O . GLY A 1 209 ? 63.237 13.276 -38.368 1.00 38.81 209 GLY A O 1
ATOM 1691 N N . ALA A 1 210 ? 65.398 12.758 -38.662 1.00 47.19 210 ALA A N 1
ATOM 1692 C CA . ALA A 1 210 ? 65.466 11.728 -37.642 1.00 47.19 210 ALA A CA 1
ATOM 1693 C C . ALA A 1 210 ? 65.204 12.304 -36.237 1.00 47.19 210 ALA A C 1
ATOM 1695 O O . ALA A 1 210 ? 66.086 12.902 -35.628 1.00 47.19 210 ALA A O 1
ATOM 1696 N N . HIS A 1 211 ? 64.023 12.030 -35.683 1.00 38.72 211 HIS A N 1
ATOM 1697 C CA . HIS A 1 211 ? 63.813 12.002 -34.239 1.00 38.72 211 HIS A CA 1
ATOM 1698 C C . HIS A 1 211 ? 63.240 10.641 -33.857 1.00 38.72 211 HIS A C 1
ATOM 1700 O O . HIS A 1 211 ? 62.082 10.315 -34.112 1.00 38.72 211 HIS A O 1
ATOM 1706 N N . ALA A 1 212 ? 64.114 9.815 -33.286 1.00 38.56 212 ALA A N 1
ATOM 1707 C CA . ALA A 1 212 ? 63.786 8.511 -32.748 1.00 38.56 212 ALA A CA 1
ATOM 1708 C C . ALA A 1 212 ? 62.685 8.646 -31.686 1.00 38.56 212 ALA A C 1
ATOM 1710 O O . ALA A 1 212 ? 62.869 9.301 -30.662 1.00 38.56 212 ALA A O 1
ATOM 1711 N N . ALA A 1 213 ? 61.546 7.999 -31.924 1.00 43.28 213 ALA A N 1
ATOM 1712 C CA . ALA A 1 213 ? 60.512 7.820 -30.921 1.00 43.28 213 ALA A CA 1
ATOM 1713 C C . ALA A 1 213 ? 61.022 6.852 -29.843 1.00 43.28 213 ALA A C 1
ATOM 1715 O O . ALA A 1 213 ? 60.897 5.631 -29.960 1.00 43.28 213 ALA A O 1
ATOM 1716 N N . THR A 1 214 ? 61.594 7.386 -28.768 1.00 43.06 214 THR A N 1
ATOM 1717 C CA . THR A 1 214 ? 61.759 6.647 -27.517 1.00 43.06 214 THR A CA 1
ATOM 1718 C C . THR A 1 214 ? 60.368 6.395 -26.940 1.00 43.06 214 THR A C 1
ATOM 1720 O O . THR A 1 214 ? 59.789 7.232 -26.252 1.00 43.06 214 THR A O 1
ATOM 1723 N N . LYS A 1 215 ? 59.803 5.218 -27.233 1.00 53.75 215 LYS A N 1
ATOM 1724 C CA . LYS A 1 215 ? 58.652 4.680 -26.500 1.00 53.75 215 LYS A CA 1
ATOM 1725 C C . LYS A 1 215 ? 59.066 4.514 -25.038 1.00 53.75 215 LYS A C 1
ATOM 1727 O O . LYS A 1 215 ? 59.687 3.514 -24.678 1.00 53.75 215 LYS A O 1
ATOM 1732 N N . ALA A 1 216 ? 58.732 5.488 -24.199 1.00 53.88 216 ALA A N 1
ATOM 1733 C CA . ALA A 1 216 ? 58.778 5.318 -22.758 1.00 53.88 216 ALA A CA 1
ATOM 1734 C C . ALA A 1 216 ? 57.775 4.214 -22.389 1.00 53.88 216 ALA A C 1
ATOM 1736 O O . ALA A 1 216 ? 56.564 4.426 -22.393 1.00 53.88 216 ALA A O 1
ATOM 1737 N N . LYS A 1 217 ? 58.282 3.005 -22.120 1.00 56.97 217 LYS A N 1
ATOM 1738 C CA . LYS A 1 217 ? 57.520 1.943 -21.460 1.00 56.97 217 LYS A CA 1
ATOM 1739 C C . LYS A 1 217 ? 57.236 2.414 -20.035 1.00 56.97 217 LYS A C 1
ATOM 1741 O O . LYS A 1 217 ? 58.054 2.222 -19.141 1.00 56.97 217 LYS A O 1
ATOM 1746 N N . GLN A 1 218 ? 56.103 3.077 -19.835 1.00 55.41 218 GLN A N 1
ATOM 1747 C CA . GLN A 1 218 ? 55.555 3.270 -18.500 1.00 55.41 218 GLN A CA 1
ATOM 1748 C C . GLN A 1 218 ? 55.088 1.901 -17.999 1.00 55.41 218 GLN A C 1
ATOM 1750 O O . GLN A 1 218 ? 54.023 1.417 -18.372 1.00 55.41 218 GLN A O 1
ATOM 1755 N N . ASN A 1 219 ? 55.925 1.245 -17.199 1.00 63.06 219 ASN A N 1
ATOM 1756 C CA . ASN A 1 219 ? 55.513 0.062 -16.458 1.00 63.06 219 ASN A CA 1
ATOM 1757 C C . ASN A 1 219 ? 54.633 0.535 -15.294 1.00 63.06 219 ASN A C 1
ATOM 1759 O O . ASN A 1 219 ? 55.110 1.272 -14.429 1.00 63.06 219 ASN A O 1
ATOM 1763 N N . LEU A 1 220 ? 53.357 0.142 -15.277 1.00 69.31 220 LEU A N 1
ATOM 1764 C CA . LEU A 1 220 ? 52.515 0.328 -14.096 1.00 69.31 220 LEU A CA 1
ATOM 1765 C C . LEU A 1 220 ? 53.035 -0.553 -12.943 1.00 69.31 220 LEU A C 1
ATOM 1767 O O . LEU A 1 220 ? 53.539 -1.649 -13.203 1.00 69.31 220 LEU A O 1
ATOM 1771 N N . PRO A 1 221 ? 52.912 -0.109 -11.679 1.00 64.44 221 PRO A N 1
ATOM 1772 C CA . PRO A 1 221 ? 53.230 -0.948 -10.533 1.00 64.44 221 PRO A CA 1
ATOM 1773 C C . PRO A 1 221 ? 52.299 -2.166 -10.497 1.00 64.44 221 PRO A C 1
ATOM 1775 O O . PRO A 1 221 ? 51.093 -2.058 -10.722 1.00 64.44 221 PRO A O 1
ATOM 1778 N N . GLU A 1 222 ? 52.868 -3.335 -10.216 1.00 67.69 222 GLU A N 1
ATOM 1779 C CA . GLU A 1 222 ? 52.134 -4.595 -10.129 1.00 67.69 222 GLU A CA 1
ATOM 1780 C C . GLU A 1 222 ? 51.201 -4.571 -8.905 1.00 67.69 222 GLU A C 1
ATOM 1782 O O . GLU A 1 222 ? 51.643 -4.662 -7.758 1.00 67.69 222 GLU A O 1
ATOM 1787 N N . ILE A 1 223 ? 49.893 -4.419 -9.137 1.00 70.19 223 ILE A N 1
ATOM 1788 C CA . ILE A 1 223 ? 48.878 -4.502 -8.082 1.00 70.19 223 ILE A CA 1
ATOM 1789 C C . ILE A 1 223 ? 48.653 -5.981 -7.769 1.00 70.19 223 ILE A C 1
ATOM 1791 O O . ILE A 1 223 ? 48.001 -6.700 -8.525 1.00 70.19 223 ILE A O 1
ATOM 1795 N N . ARG A 1 224 ? 49.180 -6.447 -6.635 1.00 63.53 224 ARG A N 1
ATOM 1796 C CA . ARG A 1 224 ? 48.859 -7.776 -6.107 1.00 63.53 224 ARG A CA 1
ATOM 1797 C C . ARG A 1 224 ? 47.511 -7.721 -5.405 1.00 63.53 224 ARG A C 1
ATOM 1799 O O . ARG A 1 224 ? 47.410 -7.222 -4.287 1.00 63.53 224 ARG A O 1
ATOM 1806 N N . LEU A 1 225 ? 46.478 -8.236 -6.064 1.00 69.88 225 LEU A N 1
ATOM 1807 C CA . LEU A 1 225 ? 45.212 -8.514 -5.398 1.00 69.88 225 LEU A CA 1
ATOM 1808 C C . LEU A 1 225 ? 45.438 -9.666 -4.402 1.00 69.88 225 LEU A C 1
ATOM 1810 O O . LEU A 1 225 ? 45.984 -10.698 -4.804 1.00 69.88 225 LEU A O 1
ATOM 1814 N N . PRO A 1 226 ? 45.068 -9.515 -3.117 1.00 64.50 226 PRO A N 1
ATOM 1815 C CA . PRO A 1 226 ? 45.110 -10.626 -2.179 1.00 64.50 22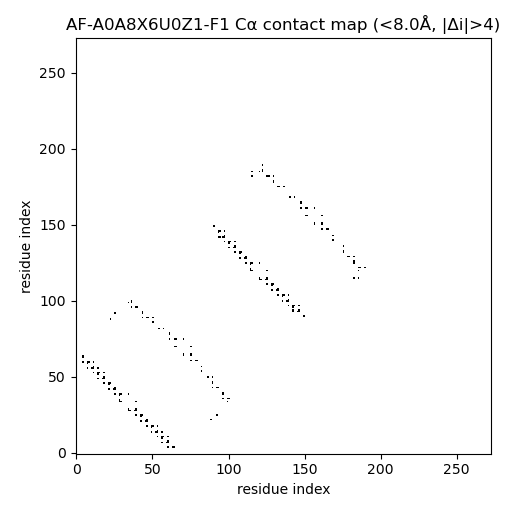6 PRO A CA 1
ATOM 1816 C C . PRO A 1 226 ? 44.214 -11.749 -2.707 1.00 64.50 226 PRO A C 1
ATOM 1818 O O . PRO A 1 226 ? 43.060 -11.519 -3.074 1.00 64.50 226 PRO A O 1
ATOM 1821 N N . GLN A 1 227 ? 44.770 -12.956 -2.804 1.00 64.25 227 GLN A N 1
ATOM 1822 C CA . GLN A 1 227 ? 44.005 -14.120 -3.229 1.00 64.25 227 GLN A CA 1
ATOM 1823 C C . GLN A 1 227 ? 42.961 -14.439 -2.161 1.00 64.25 227 GLN A C 1
ATOM 1825 O O . GLN A 1 227 ? 43.282 -14.553 -0.981 1.00 64.25 227 GLN A O 1
ATOM 1830 N N . PHE A 1 228 ? 41.708 -14.545 -2.594 1.00 62.09 228 PHE A N 1
ATOM 1831 C CA . PHE A 1 228 ? 40.601 -14.975 -1.756 1.00 62.09 228 PHE A CA 1
ATOM 1832 C C . PHE A 1 228 ? 40.799 -16.456 -1.414 1.00 62.09 228 PHE A C 1
ATOM 1834 O O . PHE A 1 228 ? 40.734 -17.310 -2.297 1.00 62.09 228 PHE A O 1
ATOM 1841 N N . ASP A 1 229 ? 41.078 -16.745 -0.146 1.00 67.75 229 ASP A N 1
ATOM 1842 C CA . ASP A 1 229 ? 41.377 -18.084 0.382 1.00 67.75 229 ASP A CA 1
ATOM 1843 C C . ASP A 1 229 ? 40.123 -18.939 0.628 1.00 67.75 229 ASP A C 1
ATOM 1845 O O . ASP A 1 229 ? 40.221 -20.105 1.006 1.00 67.75 229 ASP A O 1
ATOM 1849 N N . GLY A 1 230 ? 38.938 -18.378 0.371 1.00 54.22 230 GLY A N 1
ATOM 1850 C CA . GLY A 1 230 ? 37.673 -19.073 0.539 1.00 54.22 230 GLY A CA 1
ATOM 1851 C C . GLY A 1 230 ? 37.306 -19.333 1.996 1.00 54.22 230 GLY A C 1
ATOM 1852 O O . GLY A 1 230 ? 36.434 -20.168 2.221 1.00 54.22 230 GLY A O 1
ATOM 1853 N N . ASP A 1 231 ? 37.919 -18.652 2.975 1.00 56.97 231 ASP A N 1
ATOM 1854 C CA . ASP A 1 231 ? 37.608 -18.881 4.386 1.00 56.97 231 ASP A CA 1
ATOM 1855 C C . ASP A 1 231 ? 36.203 -18.328 4.744 1.00 56.97 231 ASP A C 1
ATOM 1857 O O . ASP A 1 231 ? 35.992 -17.106 4.802 1.00 56.97 231 ASP A O 1
ATOM 1861 N N . PRO A 1 232 ? 35.201 -19.190 5.028 1.00 56.47 232 PRO A N 1
ATOM 1862 C CA . PRO A 1 232 ? 33.845 -18.760 5.373 1.00 56.47 232 PRO A CA 1
ATOM 1863 C C . PRO A 1 232 ? 33.768 -18.014 6.718 1.00 56.47 232 PRO A C 1
ATOM 1865 O O . PRO A 1 232 ? 32.698 -17.532 7.102 1.00 56.47 232 PRO A O 1
ATOM 1868 N N . GLN A 1 233 ? 34.870 -17.896 7.467 1.00 55.38 233 GLN A N 1
ATOM 1869 C CA . GLN A 1 233 ? 34.917 -17.103 8.697 1.00 55.38 233 GLN A CA 1
ATOM 1870 C C . GLN A 1 233 ? 34.928 -15.584 8.454 1.00 55.38 233 GLN A C 1
ATOM 1872 O O . GLN A 1 233 ? 34.432 -14.844 9.307 1.00 55.38 233 GLN A O 1
ATOM 1877 N N . LEU A 1 234 ? 35.373 -15.111 7.284 1.00 51.44 234 LEU A N 1
ATOM 1878 C CA . LEU A 1 234 ? 35.373 -13.681 6.933 1.00 51.44 234 LEU A CA 1
ATOM 1879 C C . LEU A 1 234 ? 33.994 -13.148 6.498 1.00 51.44 234 LEU A C 1
ATOM 1881 O O . LEU A 1 234 ? 33.779 -11.939 6.477 1.00 51.44 234 LEU A O 1
ATOM 1885 N N . LEU A 1 235 ? 33.024 -14.033 6.235 1.00 52.53 235 LEU A N 1
ATOM 1886 C CA . LEU A 1 235 ? 31.615 -13.694 5.962 1.00 52.53 235 LEU A CA 1
ATOM 1887 C C . LEU A 1 235 ? 30.771 -13.485 7.235 1.00 52.53 235 LEU A C 1
ATOM 1889 O O . LEU A 1 235 ? 29.630 -13.023 7.170 1.00 52.53 235 LEU A O 1
ATOM 1893 N N . ARG A 1 236 ? 31.320 -13.789 8.418 1.00 52.44 236 ARG A N 1
ATOM 1894 C CA . ARG A 1 236 ? 30.601 -13.687 9.700 1.00 52.44 236 ARG A CA 1
ATOM 1895 C C . ARG A 1 236 ? 30.329 -12.269 10.236 1.00 52.44 236 ARG A C 1
ATOM 1897 O O . ARG A 1 236 ? 29.408 -12.165 11.051 1.00 52.44 236 ARG A O 1
ATOM 1904 N N . PRO A 1 237 ? 31.017 -11.177 9.836 1.00 51.62 237 PRO A N 1
ATOM 1905 C CA . PRO A 1 237 ? 30.675 -9.845 10.343 1.00 51.62 237 PRO A CA 1
ATOM 1906 C C . PRO A 1 237 ? 29.274 -9.385 9.915 1.00 51.62 237 PRO A C 1
ATOM 1908 O O . PRO A 1 237 ? 28.574 -8.748 10.697 1.00 51.62 237 PRO A O 1
ATOM 1911 N N . VAL A 1 238 ? 28.822 -9.764 8.713 1.00 49.75 238 VAL A N 1
ATOM 1912 C CA . VAL A 1 238 ? 27.544 -9.284 8.152 1.00 49.75 238 VAL A CA 1
ATOM 1913 C C . VAL A 1 238 ? 26.341 -9.998 8.780 1.00 49.75 238 VAL A C 1
ATOM 1915 O O . VAL A 1 238 ? 25.305 -9.384 9.020 1.00 49.75 238 VAL A O 1
ATOM 1918 N N . GLN A 1 239 ? 26.484 -11.275 9.147 1.00 48.94 239 GLN A N 1
ATOM 1919 C CA . GLN A 1 239 ? 25.399 -12.045 9.769 1.00 48.94 239 GLN A CA 1
ATOM 1920 C C . GLN A 1 239 ? 25.209 -11.744 11.268 1.00 48.94 239 GLN A C 1
ATOM 1922 O O . GLN A 1 239 ? 24.128 -11.985 11.805 1.00 48.94 239 GLN A O 1
ATOM 1927 N N . ARG A 1 240 ? 26.224 -11.197 11.959 1.00 47.19 240 ARG A N 1
ATOM 1928 C CA . ARG A 1 240 ? 26.094 -10.774 13.368 1.00 47.19 240 ARG A CA 1
ATOM 1929 C C . ARG A 1 240 ? 25.336 -9.459 13.534 1.00 47.19 240 ARG A C 1
ATOM 1931 O O . ARG A 1 240 ? 24.648 -9.311 14.540 1.00 47.19 240 ARG A O 1
ATOM 1938 N N . LEU A 1 241 ? 25.418 -8.550 12.560 1.00 50.97 241 LEU A N 1
ATOM 1939 C CA . LEU A 1 241 ? 24.674 -7.286 12.596 1.00 50.97 241 LEU A CA 1
ATOM 1940 C C . LEU A 1 241 ? 23.158 -7.527 12.530 1.00 50.97 241 LEU A C 1
ATOM 1942 O O . LEU A 1 241 ? 22.425 -6.973 13.338 1.00 50.97 241 LEU A O 1
ATOM 1946 N N . TYR A 1 242 ? 22.707 -8.469 11.697 1.00 49.16 242 TYR A N 1
ATOM 1947 C CA . TYR A 1 242 ? 21.285 -8.830 11.614 1.00 49.16 242 TYR A CA 1
ATOM 1948 C C . TYR A 1 242 ? 20.739 -9.563 12.850 1.00 49.16 242 TYR A C 1
ATOM 1950 O O . TYR A 1 242 ? 19.533 -9.553 13.081 1.00 49.16 242 TYR A O 1
ATOM 1958 N N . ARG A 1 243 ? 21.594 -10.208 13.659 1.00 44.00 243 ARG A N 1
ATOM 1959 C CA . ARG A 1 243 ? 21.145 -10.936 14.860 1.00 44.00 243 ARG A CA 1
ATOM 1960 C C . ARG A 1 243 ? 21.046 -10.041 16.099 1.00 44.00 243 ARG A C 1
ATOM 1962 O O . ARG A 1 243 ? 20.198 -10.288 16.946 1.00 44.00 243 ARG A O 1
ATOM 1969 N N . LEU A 1 244 ? 21.869 -8.995 16.198 1.00 44.56 244 LEU A N 1
ATOM 1970 C CA . LEU A 1 244 ? 21.871 -8.089 17.355 1.00 44.56 244 LEU A CA 1
ATOM 1971 C C . LEU A 1 244 ? 20.698 -7.094 17.362 1.00 44.56 244 LEU A C 1
ATOM 1973 O O . LEU A 1 244 ? 20.330 -6.615 18.432 1.00 44.56 244 LEU A O 1
ATOM 1977 N N . GLU A 1 245 ? 20.076 -6.821 16.213 1.00 50.94 245 GLU A N 1
ATOM 1978 C CA . GLU A 1 245 ? 18.886 -5.954 16.129 1.00 50.94 245 GLU A CA 1
ATOM 1979 C C . GLU A 1 245 ? 17.580 -6.657 16.541 1.00 50.94 245 GLU A C 1
ATOM 1981 O O . GLU A 1 245 ? 16.585 -5.988 16.809 1.00 50.94 245 GLU A O 1
ATOM 1986 N N . LEU A 1 246 ? 17.579 -7.991 16.658 1.00 49.75 246 LEU A N 1
ATOM 1987 C CA . LEU A 1 246 ? 16.404 -8.767 17.074 1.00 49.75 246 LEU A CA 1
ATOM 1988 C C . LEU A 1 246 ? 16.355 -9.068 18.584 1.00 49.75 246 LEU A C 1
ATOM 1990 O O . LEU A 1 246 ? 15.294 -9.428 19.086 1.00 49.75 246 LEU A O 1
ATOM 1994 N N . GLU A 1 247 ? 17.460 -8.902 19.320 1.00 47.38 247 GLU A N 1
ATOM 1995 C CA . GLU A 1 247 ? 17.559 -9.311 20.736 1.00 47.38 247 GLU A CA 1
ATOM 1996 C C . GLU A 1 247 ? 17.623 -8.154 21.753 1.00 47.38 247 GLU A C 1
ATOM 1998 O O . GLU A 1 247 ? 17.712 -8.412 22.949 1.00 47.38 247 GLU A O 1
ATOM 2003 N N . ASN A 1 248 ? 17.512 -6.887 21.335 1.00 41.06 248 ASN A N 1
ATOM 2004 C CA . ASN A 1 248 ? 17.523 -5.746 22.264 1.00 41.06 248 ASN A CA 1
ATOM 2005 C C . ASN A 1 248 ? 16.313 -4.809 22.091 1.00 41.06 248 ASN A C 1
ATOM 2007 O O . ASN A 1 248 ? 16.420 -3.777 21.424 1.00 41.06 248 ASN A O 1
ATOM 2011 N N . PRO A 1 249 ? 15.176 -5.055 22.768 1.00 41.31 249 PRO A N 1
ATOM 2012 C CA . PRO A 1 249 ? 14.309 -3.957 23.153 1.00 41.31 249 PRO A CA 1
ATOM 2013 C C . PRO A 1 249 ? 15.003 -3.194 24.289 1.00 41.31 249 PRO A C 1
ATOM 2015 O O . PRO A 1 249 ? 15.053 -3.647 25.431 1.00 41.31 249 PRO A O 1
ATOM 2018 N N . VAL A 1 250 ? 15.548 -2.016 23.980 1.00 37.50 250 VAL A N 1
ATOM 2019 C CA . VAL A 1 250 ? 15.938 -1.033 24.998 1.00 37.50 250 VAL A CA 1
ATOM 2020 C C . VAL A 1 250 ? 14.668 -0.600 25.735 1.00 37.50 250 VAL A C 1
ATOM 2022 O O . VAL A 1 250 ? 13.989 0.345 25.345 1.00 37.50 250 VAL A O 1
ATOM 2025 N N . VAL A 1 251 ? 14.331 -1.312 26.810 1.00 39.12 251 VAL A N 1
ATOM 2026 C CA . VAL A 1 251 ? 13.402 -0.844 27.836 1.00 39.12 251 VAL A CA 1
ATOM 2027 C C . VAL A 1 251 ? 14.183 0.127 28.714 1.00 39.12 251 VAL A C 1
ATOM 2029 O O . VAL A 1 251 ? 14.985 -0.271 29.555 1.00 39.12 251 VAL A O 1
ATOM 2032 N N . LYS A 1 252 ? 13.971 1.424 28.495 1.00 45.09 252 LYS A N 1
ATOM 2033 C CA . LYS A 1 252 ? 14.276 2.454 29.489 1.00 45.09 252 LYS A CA 1
ATOM 2034 C C . LYS A 1 252 ? 12.973 2.891 30.138 1.00 45.09 252 LYS A C 1
ATOM 2036 O O . LYS A 1 252 ? 12.318 3.787 29.625 1.00 45.09 252 LYS A O 1
ATOM 2041 N N . THR A 1 253 ? 12.659 2.306 31.283 1.00 35.25 253 THR A N 1
ATOM 2042 C CA . THR A 1 253 ? 11.878 2.956 32.341 1.00 35.25 253 THR A CA 1
ATOM 2043 C C . THR A 1 253 ? 12.333 2.355 33.659 1.00 35.25 253 THR A C 1
ATOM 2045 O O . THR A 1 253 ? 12.248 1.143 33.849 1.00 35.25 253 THR A O 1
ATOM 2048 N N . GLY A 1 254 ? 12.898 3.208 34.511 1.00 40.50 254 GLY A N 1
ATOM 2049 C CA . GLY A 1 254 ? 13.174 2.882 35.900 1.00 40.50 254 GLY A CA 1
ATOM 2050 C C . GLY A 1 254 ? 11.881 2.619 36.664 1.00 40.50 254 GLY A C 1
ATOM 2051 O O . GLY A 1 254 ? 10.847 3.202 36.344 1.00 40.50 254 GLY A O 1
ATOM 2052 N N . ASP A 1 255 ? 11.972 1.674 37.594 1.00 38.06 255 ASP A N 1
ATOM 2053 C CA . ASP A 1 255 ? 11.500 1.736 38.984 1.00 38.06 255 ASP A CA 1
ATOM 2054 C C . ASP A 1 255 ? 11.118 0.326 39.469 1.00 38.06 255 ASP A C 1
ATOM 2056 O O . ASP A 1 255 ? 10.206 -0.311 38.957 1.00 38.06 255 ASP A O 1
ATOM 2060 N N . GLU A 1 256 ? 11.926 -0.128 40.432 1.00 42.03 256 GLU A N 1
ATOM 2061 C CA . GLU A 1 256 ? 11.797 -1.210 41.424 1.00 42.03 256 GLU A CA 1
ATOM 2062 C C . GLU A 1 256 ? 11.222 -2.605 41.056 1.00 42.03 256 GLU A C 1
ATOM 2064 O O . GLU A 1 256 ? 10.132 -2.746 40.503 1.00 42.03 256 GLU A O 1
ATOM 2069 N N . PRO A 1 257 ? 11.902 -3.700 41.467 1.00 38.81 257 PRO A N 1
ATOM 2070 C CA . PRO A 1 257 ? 11.397 -5.055 41.280 1.00 38.81 257 PRO A CA 1
ATOM 2071 C C . PRO A 1 257 ? 10.351 -5.433 42.343 1.00 38.81 257 PRO A C 1
ATOM 2073 O O . PRO A 1 257 ? 10.646 -5.516 43.534 1.00 38.81 257 PRO A O 1
ATOM 2076 N N . ILE A 1 258 ? 9.140 -5.772 41.897 1.00 40.75 258 ILE A N 1
ATOM 2077 C CA . ILE A 1 258 ? 8.147 -6.499 42.704 1.00 40.75 258 ILE A CA 1
ATOM 2078 C C . ILE A 1 258 ? 8.534 -7.994 42.712 1.00 40.75 258 ILE A C 1
ATOM 2080 O O . ILE A 1 258 ? 8.719 -8.570 41.636 1.00 40.75 258 ILE A O 1
ATOM 2084 N N . PRO A 1 259 ? 8.637 -8.672 43.873 1.00 37.88 259 PRO A N 1
ATOM 2085 C CA . PRO A 1 259 ? 8.909 -10.104 43.911 1.00 37.88 259 PRO A CA 1
ATOM 2086 C C . PRO A 1 259 ? 7.669 -10.905 43.483 1.00 37.88 259 PRO A C 1
ATOM 2088 O O . PRO A 1 259 ? 6.637 -10.898 44.154 1.00 37.88 259 PRO A O 1
ATOM 2091 N N . LEU A 1 260 ? 7.786 -11.640 42.375 1.00 33.28 260 LEU A N 1
ATOM 2092 C CA . LEU A 1 260 ? 6.828 -12.671 41.970 1.00 33.28 260 LEU A CA 1
ATOM 2093 C C . LEU A 1 260 ? 6.947 -13.872 42.919 1.00 33.28 260 LEU A C 1
ATOM 2095 O O . LEU A 1 260 ? 7.802 -14.740 42.749 1.00 33.28 260 LEU A O 1
ATOM 2099 N N . THR A 1 261 ? 6.079 -13.932 43.927 1.00 39.28 261 THR A N 1
ATOM 2100 C CA . THR A 1 261 ? 5.860 -15.149 44.708 1.00 39.28 261 THR A CA 1
ATOM 2101 C C . THR A 1 261 ? 5.053 -16.135 43.862 1.00 39.28 261 THR A C 1
ATOM 2103 O O . THR A 1 261 ? 3.907 -15.896 43.483 1.00 39.28 261 THR A O 1
ATOM 2106 N N . THR A 1 262 ? 5.654 -17.276 43.530 1.00 42.38 262 THR A N 1
ATOM 2107 C CA . THR A 1 262 ? 4.969 -18.386 42.861 1.00 42.38 262 THR A CA 1
ATOM 2108 C C . THR A 1 262 ? 4.164 -19.179 43.888 1.00 42.38 262 THR A C 1
ATOM 2110 O O . THR A 1 262 ? 4.563 -20.227 44.384 1.00 42.38 262 THR A O 1
ATOM 2113 N N . SER A 1 263 ? 2.979 -18.671 44.215 1.00 44.25 263 SER A N 1
ATOM 2114 C CA . SER A 1 263 ? 1.927 -19.454 44.859 1.00 44.25 263 SER A CA 1
ATOM 2115 C C . SER A 1 263 ? 1.176 -20.245 43.786 1.00 44.25 263 SER A C 1
ATOM 2117 O O . SER A 1 263 ? 0.197 -19.767 43.214 1.00 44.25 263 SER A O 1
ATOM 2119 N N . SER A 1 264 ? 1.612 -21.469 43.506 1.00 39.16 264 SER A N 1
ATOM 2120 C CA . SER A 1 264 ? 0.731 -22.504 42.954 1.00 39.16 264 SER A CA 1
ATOM 2121 C C . SER A 1 264 ? 1.237 -23.875 43.370 1.00 39.16 264 SER A C 1
ATOM 2123 O O . SER A 1 264 ? 2.142 -24.454 42.772 1.00 39.16 264 SER A O 1
ATOM 2125 N N . GLY A 1 265 ? 0.635 -24.371 44.449 1.00 43.75 265 GLY A N 1
ATOM 2126 C CA . GLY A 1 265 ? 0.796 -25.735 44.910 1.00 43.75 265 GLY A CA 1
ATOM 2127 C C . GLY A 1 265 ? 0.286 -26.724 43.869 1.00 43.75 265 GLY A C 1
ATOM 2128 O O . GLY A 1 265 ? -0.856 -26.652 43.416 1.00 43.75 265 GLY A O 1
ATOM 2129 N N . ARG A 1 266 ? 1.129 -27.701 43.545 1.00 33.91 266 ARG A N 1
ATOM 2130 C CA . ARG A 1 266 ? 0.706 -28.967 42.958 1.00 33.91 266 ARG A CA 1
ATOM 2131 C C . ARG A 1 266 ? 1.197 -30.072 43.881 1.00 33.91 266 ARG A C 1
ATOM 2133 O O . ARG A 1 266 ? 2.375 -30.408 43.897 1.00 33.91 266 ARG A O 1
ATOM 2140 N N . VAL A 1 267 ? 0.280 -30.592 44.692 1.00 42.56 267 VAL A N 1
ATOM 2141 C CA . VAL A 1 267 ? 0.507 -31.783 45.513 1.00 42.56 267 VAL A CA 1
ATOM 2142 C C . VAL A 1 267 ? 0.695 -32.963 44.564 1.00 42.56 267 VAL A C 1
ATOM 2144 O O . VAL A 1 267 ? -0.236 -33.370 43.869 1.00 42.56 267 VAL A O 1
ATOM 2147 N N . VAL A 1 268 ? 1.912 -33.497 44.517 1.00 37.91 268 VAL A N 1
ATOM 2148 C CA . VAL A 1 268 ? 2.212 -34.766 43.853 1.00 37.91 268 VAL A CA 1
ATOM 2149 C C . VAL A 1 268 ? 1.784 -35.881 44.805 1.00 37.91 268 VAL A C 1
ATOM 2151 O O . VAL A 1 268 ? 2.371 -36.047 45.871 1.00 37.91 268 VAL A O 1
ATOM 2154 N N . LYS A 1 269 ? 0.744 -36.640 44.441 1.00 45.56 269 LYS A N 1
ATOM 2155 C CA . LYS A 1 269 ? 0.464 -37.938 45.071 1.00 45.56 269 LYS A CA 1
ATOM 2156 C C . LYS A 1 269 ? 1.537 -38.930 44.621 1.00 45.56 269 LYS A C 1
ATOM 2158 O O . LYS A 1 269 ? 1.729 -39.122 43.422 1.00 45.56 269 LYS A O 1
ATOM 2163 N N . THR A 1 270 ? 2.217 -39.553 45.575 1.00 52.94 270 THR A N 1
ATOM 2164 C CA . THR A 1 270 ? 3.087 -40.710 45.344 1.00 52.94 270 THR A CA 1
ATOM 2165 C C . THR A 1 270 ? 2.248 -41.956 45.022 1.00 52.94 270 THR A C 1
ATOM 2167 O O . THR A 1 270 ? 1.110 -42.066 45.490 1.00 52.94 270 THR A O 1
ATOM 2170 N N . PRO A 1 271 ? 2.765 -42.902 44.216 1.00 48.59 271 PRO A N 1
ATOM 2171 C CA . PRO A 1 271 ? 2.082 -44.162 43.964 1.00 48.59 271 PRO A CA 1
ATOM 2172 C C . PRO A 1 271 ? 2.247 -45.096 45.168 1.00 48.59 271 PRO A C 1
ATOM 2174 O O . PRO A 1 271 ? 3.333 -45.219 45.734 1.00 48.59 271 PRO A O 1
ATOM 2177 N N . ALA A 1 272 ? 1.150 -45.745 45.548 1.00 44.44 272 ALA A N 1
ATOM 2178 C CA . ALA A 1 272 ? 1.111 -46.726 46.619 1.00 44.44 272 ALA A CA 1
ATOM 2179 C C . ALA A 1 272 ? 1.889 -48.002 46.253 1.00 44.44 272 ALA A C 1
ATOM 2181 O O . ALA A 1 272 ? 1.750 -48.533 45.147 1.00 44.44 272 ALA A O 1
ATOM 2182 N N . LYS A 1 273 ? 2.640 -48.512 47.228 1.00 41.12 273 LYS A N 1
ATOM 2183 C CA . LYS A 1 273 ? 2.837 -49.939 47.478 1.00 41.12 273 LYS A CA 1
ATOM 2184 C C . LYS A 1 273 ? 2.637 -50.178 48.965 1.00 41.12 273 LYS A C 1
ATOM 2186 O O . LYS A 1 273 ? 3.097 -49.310 49.740 1.00 41.12 273 LYS A O 1
#

Foldseek 3Di:
DPVQLVVLVVQLVVLVVQLVVLLVVLVVLVPDPQRDLVSLVVSLVVNVVSLVSNVVSLVSNLVVLVVDPPRDPVNSVVSVVVSVVSVVSSVVSLVVSLVSLVVVLVVLLVVLVVLLPDPQRDLVSNVVSLVVNVVSLVVNLVSLVSNLVVLVVDPPRDPVNSVVSVVVNVVSVVSSVVSVVSSVVSNVVVVVVVPPPDDPDPPDDDDDDDDDPPPPPPDDPDDDDPDDPVPCVVVPVVVVVVVVVVPDPPDDDDDDDDDDDPPDDDDDDDDDD

Radius of gyration: 32.92 Å; Cα contacts (8 Å, |Δi|>4): 121; chains: 1; bounding box: 88×66×95 Å

Mean predicted aligned error: 15.77 Å

Secondary structure (DSSP, 8-state):
-HHHHHHHHHHHHHHHHHHHHHHHHHHHHHHSSS--HHHHHHHHHHHHHHHHHHHHHHHHHHHHHHTSTT--HHHHHHHHHHHHHHHHHHHHHHHHHHHHHHHHHHHHHHHHHHHHHSSS--HHHHHHHHHHHHHHHHHHHHHHHHHHHHHHHSTT--HHHHHHHHHHHHHHHHHHHHHHHHHHHHHHHHHHHHT--PPP------------------PPP---PPP----TTTTHHHHHHHHHTSS---------PPP---------PPPP-

pLDDT: mean 79.74, std 21.2, range [33.28, 98.25]

Sequence (273 aa):
MTTEMEIAKQKRKAARATYSKTVNKLQEILAAESPDVDDLEIHLDQLTEKFKDLKTSDEIFLNLLQKKAGITQAEYEKEYEIAQDYYEKLSTFKIKKRKAARATYSKTVNKLQEILAAESPDVDDLEIHLDQLTEKFKDLKTSDEIFLNLLQKKAGITQAEYEKEYEIAQDYYEKLSTFKIKVKKAIASAEKENGSSAPPNPTWRPADGAHAATKAKQNLPEIRLPQFDGDPQLLRPVQRLYRLELENPVVKTGDEPIPLTTSSGRVVKTPAK